Protein AF-A0A1H4TQE9-F1 (afdb_monomer_lite)

Secondary structure (DSSP, 8-state):
-----------------S---SS----PPPP--------------------------------------HHHHHHHHHHHHHHHHHHHHHHHHHHHHHSPPPPPPTTT-HHHHHHHHHHHHHHHHHHHHHHHHHHHHHHHHHHHH-HHHHHHHHHHHHHHTTTS-HHHHHHHHTSSSHHHHHHHHHHHHHHHHHHTT-HHHHHHHHHHHHTT-HHHHHHHHHHHHHHHHHHTS-----B-TTSPBPPTTS-------S--------------PPPHHHHHHHHHH-------

Radius of gyration: 44.76 Å; chains: 1; bounding box: 85×92×148 Å

pLDDT: mean 71.56, std 23.49, range [29.17, 97.81]

Structure (mmCIF, N/CA/C/O backbone):
data_AF-A0A1H4TQE9-F1
#
_entry.id   AF-A0A1H4TQE9-F1
#
loop_
_atom_site.group_PDB
_atom_site.id
_atom_site.type_symbol
_atom_site.label_atom_id
_atom_site.label_alt_id
_atom_site.label_comp_id
_atom_site.label_asym_id
_atom_site.label_entity_id
_atom_site.label_seq_id
_atom_site.pdbx_PDB_ins_code
_atom_site.Cartn_x
_atom_site.Cartn_y
_atom_site.Cartn_z
_atom_site.occupancy
_atom_site.B_iso_or_equiv
_atom_site.auth_seq_id
_atom_site.auth_comp_id
_atom_site.auth_asym_id
_atom_site.auth_atom_id
_atom_site.pdbx_PDB_model_num
ATOM 1 N N . MET A 1 1 ? 3.740 -65.229 -4.054 1.00 37.72 1 MET A N 1
ATOM 2 C CA . MET A 1 1 ? 4.825 -64.567 -4.810 1.00 37.72 1 MET A CA 1
ATOM 3 C C . MET A 1 1 ? 4.426 -63.103 -4.891 1.00 37.72 1 MET A C 1
ATOM 5 O O . MET A 1 1 ? 3.535 -62.796 -5.662 1.00 37.72 1 MET A O 1
ATOM 9 N N . ALA A 1 2 ? 4.702 -62.299 -3.866 1.00 39.47 2 ALA A N 1
ATOM 10 C CA . ALA A 1 2 ? 6.010 -61.769 -3.456 1.00 39.47 2 ALA A CA 1
ATOM 11 C C . ALA A 1 2 ? 6.517 -60.700 -4.439 1.00 39.47 2 ALA A C 1
ATOM 13 O O . ALA A 1 2 ? 7.033 -61.053 -5.495 1.00 39.47 2 ALA A O 1
ATOM 14 N N . ALA A 1 3 ? 6.320 -59.436 -4.055 1.00 43.44 3 ALA A N 1
ATOM 15 C CA . ALA A 1 3 ? 7.261 -58.324 -4.193 1.00 43.44 3 ALA A CA 1
ATOM 16 C C . ALA A 1 3 ? 6.692 -57.134 -3.389 1.00 43.44 3 ALA A C 1
ATOM 18 O O . ALA A 1 3 ? 5.835 -56.398 -3.874 1.00 43.44 3 ALA A O 1
ATOM 19 N N . GLU A 1 4 ? 7.103 -57.049 -2.123 1.00 44.19 4 GLU A N 1
ATOM 20 C CA . GLU A 1 4 ? 7.196 -55.802 -1.357 1.00 44.19 4 GLU A CA 1
ATOM 21 C C . GLU A 1 4 ? 8.436 -55.035 -1.840 1.00 44.19 4 GLU A C 1
ATOM 23 O O . GLU A 1 4 ? 9.463 -55.665 -2.082 1.00 44.19 4 GLU A O 1
ATOM 28 N N . ASP A 1 5 ? 8.305 -53.720 -1.999 1.00 43.12 5 ASP A N 1
ATOM 29 C CA . ASP A 1 5 ? 9.343 -52.667 -1.989 1.00 43.12 5 ASP A CA 1
ATOM 30 C C . ASP A 1 5 ? 8.630 -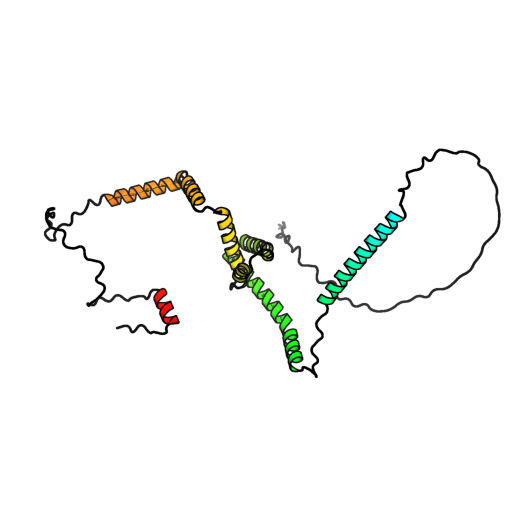51.386 -2.459 1.00 43.12 5 ASP A C 1
ATOM 32 O O . ASP A 1 5 ? 7.773 -51.451 -3.337 1.00 43.12 5 ASP A O 1
ATOM 36 N N . ASP A 1 6 ? 8.894 -50.159 -2.047 1.00 40.81 6 ASP A N 1
ATOM 37 C CA . ASP A 1 6 ? 9.572 -49.506 -0.933 1.00 40.81 6 ASP A CA 1
ATOM 38 C C . ASP A 1 6 ? 9.167 -48.019 -1.129 1.00 40.81 6 ASP A C 1
ATOM 40 O O . ASP A 1 6 ? 8.907 -47.576 -2.256 1.00 40.81 6 ASP A O 1
ATOM 44 N N . LEU A 1 7 ? 8.982 -47.259 -0.054 1.00 39.81 7 LEU A N 1
ATOM 45 C CA . LEU A 1 7 ? 8.494 -45.867 -0.105 1.00 39.81 7 LEU A CA 1
ATOM 46 C C . LEU A 1 7 ? 9.535 -44.927 -0.760 1.00 39.81 7 LEU A C 1
ATOM 48 O O . LEU A 1 7 ? 10.727 -45.213 -0.754 1.00 39.81 7 LEU A O 1
ATOM 52 N N . PRO A 1 8 ? 9.115 -43.756 -1.278 1.00 39.50 8 PRO A N 1
ATOM 53 C CA . PRO A 1 8 ? 9.125 -42.584 -0.404 1.00 39.50 8 PRO A CA 1
ATOM 54 C C . PRO A 1 8 ? 7.842 -41.746 -0.483 1.00 39.50 8 PRO A C 1
ATOM 56 O O . PRO A 1 8 ? 7.347 -41.379 -1.548 1.00 39.50 8 PRO A O 1
ATOM 59 N N . GLN A 1 9 ? 7.345 -41.413 0.707 1.00 43.25 9 GLN A N 1
ATOM 60 C CA . GLN A 1 9 ? 6.357 -40.370 0.969 1.00 43.25 9 GLN A CA 1
ATOM 61 C C . GLN A 1 9 ? 6.791 -39.040 0.316 1.00 43.25 9 GLN A C 1
ATOM 63 O O . GLN A 1 9 ? 7.977 -38.705 0.381 1.00 43.25 9 GLN A O 1
ATOM 68 N N . PRO A 1 10 ? 5.881 -38.236 -0.264 1.00 42.50 10 PRO A N 1
ATOM 69 C CA . PRO A 1 10 ? 6.208 -36.859 -0.600 1.00 42.50 10 PRO A CA 1
ATOM 70 C C . PRO A 1 10 ? 6.422 -36.077 0.700 1.00 42.50 10 PRO A C 1
ATOM 72 O O . PRO A 1 10 ? 5.509 -35.938 1.512 1.00 42.50 10 PRO A O 1
ATOM 75 N N . ASN A 1 11 ? 7.652 -35.598 0.882 1.00 37.56 11 ASN A N 1
ATOM 76 C CA . ASN A 1 11 ? 8.095 -34.763 1.991 1.00 37.56 11 ASN A CA 1
ATOM 77 C C . ASN A 1 11 ? 7.115 -33.610 2.254 1.00 37.56 11 ASN A C 1
ATOM 79 O O . ASN A 1 11 ? 7.111 -32.594 1.559 1.00 37.56 11 ASN A O 1
ATOM 83 N N . SER A 1 12 ? 6.309 -33.759 3.299 1.00 42.06 12 SER A N 1
ATOM 84 C CA . SER A 1 12 ? 5.626 -32.675 3.992 1.00 42.06 12 SER A CA 1
ATOM 85 C C . SER A 1 12 ? 6.623 -31.977 4.918 1.00 42.06 12 SER A C 1
ATOM 87 O O . SER A 1 12 ? 6.517 -32.077 6.133 1.00 42.06 12 SER A O 1
ATOM 89 N N . ASP A 1 13 ? 7.601 -31.298 4.318 1.00 40.56 13 ASP A N 1
ATOM 90 C CA . ASP A 1 13 ? 8.593 -30.466 5.004 1.00 40.56 13 ASP A CA 1
ATOM 91 C C . ASP A 1 13 ? 8.735 -29.138 4.255 1.00 40.56 13 ASP A C 1
ATOM 93 O O . ASP A 1 13 ? 9.693 -28.903 3.535 1.00 40.56 13 ASP A O 1
ATOM 97 N N . LEU A 1 14 ? 7.715 -28.291 4.395 1.00 38.28 14 LEU A N 1
ATOM 98 C CA . LEU A 1 14 ? 7.816 -26.828 4.459 1.00 38.28 14 LEU A CA 1
ATOM 99 C C . LEU A 1 14 ? 6.585 -26.339 5.237 1.00 38.28 14 LEU A C 1
ATOM 101 O O . LEU A 1 14 ? 5.721 -25.612 4.746 1.00 38.28 14 LEU A O 1
ATOM 105 N N . ALA A 1 15 ? 6.473 -26.828 6.473 1.00 37.34 15 ALA A N 1
ATOM 106 C CA . ALA A 1 15 ? 5.556 -26.278 7.446 1.00 37.34 15 ALA A CA 1
ATOM 107 C C . ALA A 1 15 ? 6.071 -24.900 7.884 1.00 37.34 15 ALA A C 1
ATOM 109 O O . ALA A 1 15 ? 7.107 -24.775 8.531 1.00 37.34 15 ALA A O 1
ATOM 110 N N . VAL A 1 16 ? 5.319 -23.871 7.493 1.00 43.41 16 VAL A N 1
ATOM 111 C CA . VAL A 1 16 ? 4.730 -22.907 8.431 1.00 43.41 16 VAL A CA 1
ATOM 112 C C . VAL A 1 16 ? 5.649 -22.563 9.606 1.00 43.41 16 VAL A C 1
ATOM 114 O O . VAL A 1 16 ? 5.456 -23.023 10.728 1.00 43.41 16 VAL A O 1
ATOM 117 N N . SER A 1 17 ? 6.641 -21.720 9.349 1.00 42.44 17 SER A N 1
ATOM 118 C CA . SER A 1 17 ? 7.269 -20.943 10.410 1.00 42.44 17 SER A CA 1
ATOM 119 C C . SER A 1 17 ? 6.696 -19.533 10.366 1.00 42.44 17 SER A C 1
ATOM 121 O O . SER A 1 17 ? 6.666 -18.912 9.309 1.00 42.44 17 SER A O 1
ATOM 123 N N . GLU A 1 18 ? 6.255 -19.074 11.540 1.00 42.47 18 GLU A N 1
ATOM 124 C CA . GLU A 1 18 ? 5.964 -17.675 11.884 1.00 42.47 18 GLU A CA 1
ATOM 125 C C . GLU A 1 18 ? 4.501 -17.186 11.836 1.00 42.47 18 GLU A C 1
ATOM 127 O O . GLU A 1 18 ? 4.216 -16.056 11.453 1.00 42.47 18 GLU A O 1
ATOM 132 N N . LEU A 1 19 ? 3.549 -17.992 12.329 1.00 42.94 19 LEU A N 1
ATOM 133 C CA . LEU A 1 19 ? 2.269 -17.442 12.820 1.00 42.94 19 LEU A CA 1
ATOM 134 C C . LEU A 1 19 ? 1.642 -18.249 13.972 1.00 42.94 19 LEU A C 1
ATOM 136 O O . LEU A 1 19 ? 0.433 -18.462 14.019 1.00 42.94 19 LEU A O 1
ATOM 140 N N . ALA A 1 20 ? 2.469 -18.698 14.919 1.00 40.22 20 ALA A N 1
ATOM 141 C CA . ALA A 1 20 ? 2.027 -19.398 16.127 1.00 40.22 20 ALA A CA 1
ATOM 142 C C . ALA A 1 20 ? 2.638 -18.760 17.384 1.00 40.22 20 ALA A C 1
ATOM 144 O O . ALA A 1 20 ? 3.590 -19.275 17.961 1.00 40.22 20 ALA A O 1
ATOM 145 N N . LEU A 1 21 ? 2.093 -17.615 17.800 1.00 43.91 21 LEU A N 1
ATOM 146 C CA . LEU A 1 21 ? 2.289 -17.079 19.151 1.00 43.91 21 LEU A CA 1
ATOM 147 C C . LEU A 1 21 ? 1.115 -16.168 19.534 1.00 43.91 21 LEU A C 1
ATOM 149 O O . LEU A 1 21 ? 1.260 -14.974 19.761 1.00 43.91 21 LEU A O 1
ATOM 153 N N . ALA A 1 22 ? -0.083 -16.749 19.555 1.00 38.47 22 ALA A N 1
ATOM 154 C CA . ALA A 1 22 ? -1.265 -16.141 20.160 1.00 38.47 22 ALA A CA 1
ATOM 155 C C . ALA A 1 22 ? -2.290 -17.224 20.538 1.00 38.47 22 ALA A C 1
ATOM 157 O O . ALA A 1 22 ? -3.443 -17.147 20.135 1.00 38.47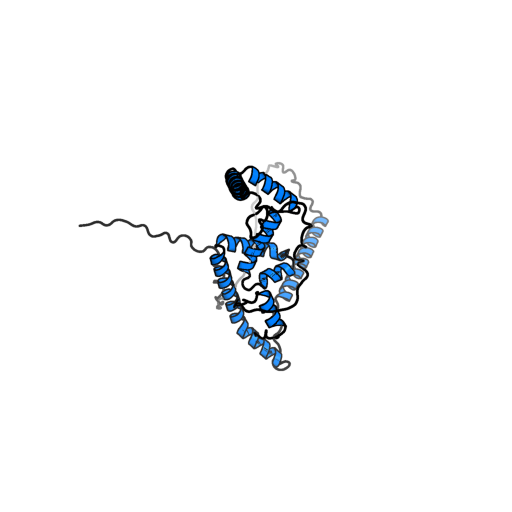 22 ALA A O 1
ATOM 158 N N . ASP A 1 23 ? -1.864 -18.264 21.264 1.00 37.22 23 ASP A N 1
ATOM 159 C CA . ASP A 1 23 ? -2.799 -19.234 21.857 1.00 37.22 23 ASP A CA 1
ATOM 160 C C . ASP A 1 23 ? -2.219 -19.911 23.112 1.00 37.22 23 ASP A C 1
ATOM 162 O O . ASP A 1 23 ? -2.016 -21.119 23.167 1.00 37.22 23 ASP A O 1
ATOM 166 N N . ALA A 1 24 ? -1.849 -19.111 24.119 1.00 41.47 24 ALA A N 1
ATOM 167 C CA . ALA A 1 24 ? -1.387 -19.634 25.412 1.00 41.47 24 ALA A CA 1
ATOM 168 C C . ALA A 1 24 ? -1.649 -18.676 26.590 1.00 41.47 24 ALA A C 1
ATOM 170 O O . ALA A 1 24 ? -0.815 -18.540 27.481 1.00 41.47 24 ALA A O 1
ATOM 171 N N . ALA A 1 25 ? -2.789 -17.979 26.608 1.00 38.19 25 ALA A N 1
ATOM 172 C CA . ALA A 1 25 ? -3.125 -17.082 27.719 1.00 38.19 25 ALA A CA 1
ATOM 173 C C . ALA A 1 25 ? -4.620 -17.079 28.067 1.00 38.19 25 ALA A C 1
ATOM 175 O O . ALA A 1 25 ? -5.221 -16.022 28.234 1.00 38.19 25 ALA A O 1
ATOM 176 N N . LEU A 1 26 ? -5.224 -18.264 28.203 1.00 38.66 26 LEU A N 1
ATOM 177 C CA . LEU A 1 26 ? -6.531 -18.406 28.846 1.00 38.66 26 LEU A CA 1
ATOM 178 C C . LEU A 1 26 ? -6.547 -19.627 29.783 1.00 38.66 26 LEU A C 1
ATOM 180 O O . LEU A 1 26 ? -7.079 -20.684 29.463 1.00 38.66 26 LEU A O 1
ATOM 184 N N . ALA A 1 27 ? -5.950 -19.472 30.965 1.00 32.84 27 ALA A N 1
ATOM 185 C CA . ALA A 1 27 ? -6.214 -20.329 32.118 1.00 32.84 27 ALA A CA 1
ATOM 186 C C . ALA A 1 27 ? -6.278 -19.441 33.370 1.00 32.84 27 ALA A C 1
ATOM 188 O O . ALA A 1 27 ? -5.297 -18.801 33.743 1.00 32.84 27 ALA A O 1
ATOM 189 N N . ALA A 1 28 ? -7.471 -19.340 33.956 1.00 37.16 28 ALA A N 1
ATOM 190 C CA . ALA A 1 28 ? -7.747 -18.576 35.168 1.00 37.16 28 ALA A CA 1
ATOM 191 C C . ALA A 1 28 ? -7.075 -19.213 36.409 1.00 37.16 28 ALA A C 1
ATOM 193 O O . ALA A 1 28 ? -6.923 -20.435 36.440 1.00 37.16 28 ALA A O 1
ATOM 194 N N . PRO A 1 29 ? -6.698 -18.425 37.439 1.00 39.84 29 PRO A N 1
ATOM 195 C CA . PRO A 1 29 ? -6.124 -18.952 38.674 1.00 39.84 29 PRO A CA 1
ATOM 196 C C . PRO A 1 29 ? -7.222 -19.436 39.636 1.00 39.84 29 PRO A C 1
ATOM 198 O O . PRO A 1 29 ? -8.096 -18.662 40.026 1.00 39.84 29 PRO A O 1
ATOM 201 N N . ASP A 1 30 ? -7.151 -20.709 40.024 1.00 32.19 30 ASP A N 1
ATOM 202 C CA . ASP A 1 30 ? -7.926 -21.300 41.119 1.00 32.19 30 ASP A CA 1
ATOM 203 C C . ASP A 1 30 ? -7.129 -21.237 42.433 1.00 32.19 30 ASP A C 1
ATOM 205 O O . ASP A 1 30 ? -5.897 -21.291 42.450 1.00 32.19 30 ASP A O 1
ATOM 209 N N . ALA A 1 31 ? -7.853 -21.042 43.527 1.00 31.41 31 ALA A N 1
ATOM 210 C CA . ALA A 1 31 ? -7.356 -20.671 44.838 1.00 31.41 31 ALA A CA 1
ATOM 211 C C . ALA A 1 31 ? -6.893 -21.870 45.684 1.00 31.41 31 ALA A C 1
ATOM 213 O O . ALA A 1 31 ? -7.450 -22.959 45.610 1.00 31.41 31 ALA A O 1
ATOM 214 N N . GLY A 1 32 ? -5.970 -21.594 46.613 1.00 29.17 32 GLY A N 1
ATOM 215 C CA . GLY A 1 32 ? -5.790 -22.371 47.843 1.00 29.17 32 GLY A CA 1
ATOM 216 C C . GLY A 1 32 ? -4.433 -23.061 47.975 1.00 29.17 32 GLY A C 1
ATOM 217 O O . GLY A 1 32 ? -4.151 -24.016 47.266 1.00 29.17 32 GLY A O 1
ATOM 218 N N . GLN A 1 33 ? -3.594 -22.583 48.901 1.00 32.12 33 GLN A N 1
ATOM 219 C CA . GLN A 1 33 ? -3.228 -23.313 50.128 1.00 32.12 33 GLN A CA 1
ATOM 220 C C . GLN A 1 33 ? -2.104 -22.560 50.872 1.00 32.12 33 GLN A C 1
ATOM 222 O O . GLN A 1 33 ? -0.996 -22.396 50.368 1.00 32.12 33 GLN A O 1
ATOM 227 N N . ILE A 1 34 ? -2.402 -22.113 52.093 1.00 43.06 34 ILE A N 1
ATOM 228 C CA . ILE A 1 34 ? -1.444 -21.613 53.096 1.00 43.06 34 ILE A CA 1
ATOM 229 C C . ILE A 1 34 ? -0.851 -22.832 53.829 1.00 43.06 34 ILE A C 1
ATOM 231 O O . ILE A 1 34 ? -1.581 -23.804 54.051 1.00 43.06 34 ILE A O 1
ATOM 235 N N . PRO A 1 35 ? 0.418 -22.787 54.272 1.00 36.25 35 PRO A N 1
ATOM 236 C CA . PRO A 1 35 ? 0.691 -23.264 55.627 1.00 36.25 35 PRO A CA 1
ATOM 237 C C . PRO A 1 35 ? 1.534 -22.299 56.480 1.00 36.25 35 PRO A C 1
ATOM 239 O O . PRO A 1 35 ? 2.424 -21.601 55.998 1.00 36.25 35 PRO A O 1
ATOM 242 N N . ASP A 1 36 ? 1.176 -22.306 57.764 1.00 35.34 36 ASP A N 1
ATOM 243 C CA . ASP A 1 36 ? 1.560 -21.438 58.880 1.00 35.34 36 ASP A CA 1
ATOM 244 C C . ASP A 1 36 ? 3.050 -21.434 59.305 1.00 35.34 36 ASP A C 1
ATOM 246 O O . ASP A 1 36 ? 3.786 -22.387 59.036 1.00 35.34 36 ASP A O 1
ATOM 250 N N . PRO A 1 37 ? 3.478 -20.406 60.076 1.00 43.31 37 PRO A N 1
ATOM 251 C CA . PRO A 1 37 ? 4.775 -20.317 60.756 1.00 43.31 37 PRO A CA 1
ATOM 252 C C . PRO A 1 37 ? 4.705 -20.640 62.269 1.00 43.31 37 PRO A C 1
ATOM 254 O O . PRO A 1 37 ? 3.743 -20.253 62.925 1.00 43.31 37 PRO A O 1
ATOM 257 N N . ALA A 1 38 ? 5.757 -21.254 62.846 1.00 33.72 38 ALA A N 1
ATOM 258 C CA . ALA A 1 38 ? 6.162 -21.188 64.277 1.00 33.72 38 ALA A CA 1
ATOM 259 C C . ALA A 1 38 ? 7.375 -22.123 64.578 1.00 33.72 38 ALA A C 1
ATOM 261 O O . ALA A 1 38 ? 7.548 -23.096 63.848 1.00 33.72 38 ALA A O 1
ATOM 262 N N . PRO A 1 39 ? 8.102 -22.010 65.721 1.00 42.75 39 PRO A N 1
ATOM 263 C CA . PRO A 1 39 ? 8.619 -20.818 66.412 1.00 42.75 39 PRO A CA 1
ATOM 264 C C . PRO A 1 39 ? 10.086 -20.966 66.953 1.00 42.75 39 PRO A C 1
ATOM 266 O O . PRO A 1 39 ? 10.764 -21.970 66.767 1.00 42.75 39 PRO A O 1
ATOM 269 N N . VAL A 1 40 ? 10.527 -19.896 67.628 1.00 43.81 40 VAL A N 1
ATOM 270 C CA . VAL A 1 40 ? 11.812 -19.467 68.249 1.00 43.81 40 VAL A CA 1
ATOM 271 C C . VAL A 1 40 ? 12.426 -20.390 69.332 1.00 43.81 40 VAL A C 1
ATOM 273 O O . VAL A 1 40 ? 11.665 -20.957 70.109 1.00 43.81 40 VAL A O 1
ATOM 276 N N . ALA A 1 41 ? 13.770 -20.409 69.493 1.00 31.23 41 ALA A N 1
ATOM 277 C CA . ALA A 1 41 ? 14.460 -20.356 70.810 1.00 31.23 41 ALA A CA 1
ATOM 278 C C . ALA A 1 41 ? 16.002 -20.171 70.731 1.00 31.23 41 ALA A C 1
ATOM 280 O O . ALA A 1 41 ? 16.688 -20.849 69.971 1.00 31.23 41 ALA A O 1
ATOM 281 N N . ASP A 1 42 ? 16.502 -19.268 71.584 1.00 33.53 42 ASP A N 1
ATOM 282 C CA . ASP A 1 42 ? 17.889 -18.868 71.883 1.00 33.53 42 ASP A CA 1
ATOM 283 C C . ASP A 1 42 ? 18.841 -19.981 72.367 1.00 33.53 42 ASP A C 1
ATOM 285 O O . ASP A 1 42 ? 18.411 -20.893 73.079 1.00 33.53 42 ASP A O 1
ATOM 289 N N . GLN A 1 43 ? 20.156 -19.800 72.129 1.00 30.06 43 GLN A N 1
ATOM 290 C CA . GLN A 1 43 ? 21.200 -19.785 73.182 1.00 30.06 43 GLN A CA 1
ATOM 291 C C . GLN A 1 43 ? 22.636 -19.581 72.641 1.00 30.06 43 GLN A C 1
ATOM 293 O O . GLN A 1 43 ? 23.102 -20.282 71.749 1.00 30.06 43 GLN A O 1
ATOM 298 N N . ALA A 1 44 ? 23.365 -18.670 73.285 1.00 31.94 44 ALA A N 1
ATOM 299 C CA . ALA A 1 44 ? 24.825 -18.663 73.478 1.00 31.94 44 ALA A CA 1
ATOM 300 C C . ALA A 1 44 ? 25.067 -18.477 75.002 1.00 31.94 44 ALA A C 1
ATOM 302 O O . ALA A 1 44 ? 24.080 -18.158 75.678 1.00 31.94 44 ALA A O 1
ATOM 303 N N . PRO A 1 45 ? 26.286 -18.557 75.596 1.00 47.50 45 PRO A N 1
ATOM 304 C CA . PRO A 1 45 ? 27.645 -18.844 75.081 1.00 47.50 45 PRO A CA 1
ATOM 305 C C . PRO A 1 45 ? 28.440 -19.870 75.961 1.00 47.50 45 PRO A C 1
ATOM 307 O O . PRO A 1 45 ? 27.905 -20.350 76.951 1.00 47.50 45 PRO A O 1
ATOM 310 N N . ASP A 1 46 ? 29.702 -20.221 75.632 1.00 30.05 46 ASP A N 1
ATOM 311 C CA . ASP A 1 46 ? 30.922 -19.990 76.466 1.00 30.05 46 ASP A CA 1
ATOM 312 C C . ASP A 1 46 ? 32.189 -20.746 75.954 1.00 30.05 46 ASP A C 1
ATOM 314 O O . ASP A 1 46 ? 32.176 -21.949 75.720 1.00 30.05 46 ASP A O 1
ATOM 318 N N . LYS A 1 47 ? 33.283 -19.975 75.853 1.00 33.50 47 LYS A N 1
ATOM 319 C CA . LYS A 1 47 ? 34.709 -20.228 76.179 1.00 33.50 47 LYS A CA 1
ATOM 320 C C . LYS A 1 47 ? 35.600 -21.354 75.588 1.00 33.50 47 LYS A C 1
ATOM 322 O O . LYS A 1 47 ? 35.507 -22.527 75.921 1.00 33.50 47 LYS A O 1
ATOM 327 N N . THR A 1 48 ? 36.651 -20.834 74.933 1.00 29.97 48 THR A N 1
ATOM 328 C CA . THR A 1 48 ? 38.103 -21.102 75.091 1.00 29.97 48 THR A CA 1
ATOM 329 C C . THR A 1 48 ? 38.711 -22.378 74.509 1.00 29.97 48 THR A C 1
ATOM 331 O O . THR A 1 48 ? 38.565 -23.459 75.065 1.00 29.97 48 THR A O 1
ATOM 334 N N . GLN A 1 49 ? 39.583 -22.182 73.511 1.00 38.19 49 GLN A N 1
ATOM 335 C CA . GLN A 1 49 ? 40.952 -22.713 73.523 1.00 38.19 49 GLN A CA 1
ATOM 336 C C . GLN A 1 49 ? 41.878 -21.861 72.625 1.00 38.19 49 GLN A C 1
ATOM 338 O O . GLN A 1 49 ? 41.717 -21.785 71.411 1.00 38.19 49 GLN A O 1
ATOM 343 N N . GLU A 1 50 ? 42.806 -21.168 73.295 1.00 35.88 50 GLU A N 1
ATOM 344 C CA . GLU A 1 50 ? 44.204 -20.897 72.905 1.00 35.88 50 GLU A CA 1
ATOM 345 C C . GLU A 1 50 ? 44.838 -22.105 72.171 1.00 35.88 50 GLU A C 1
ATOM 347 O O . GLU A 1 50 ? 44.436 -23.232 72.424 1.00 35.88 50 GLU A O 1
ATOM 352 N N . ALA A 1 51 ? 45.854 -22.045 71.309 1.00 30.09 51 ALA A N 1
ATOM 353 C CA . ALA A 1 51 ? 46.805 -21.034 70.868 1.00 30.09 51 ALA A CA 1
ATOM 354 C C . ALA A 1 51 ? 47.569 -21.604 69.639 1.00 30.09 51 ALA A C 1
ATOM 356 O O . ALA A 1 51 ? 47.379 -22.754 69.256 1.00 30.09 51 ALA A O 1
ATOM 357 N N . GLU A 1 52 ? 48.488 -20.793 69.104 1.00 35.94 52 GLU A N 1
ATOM 358 C CA . GLU A 1 52 ? 49.640 -21.166 68.258 1.00 35.94 52 GLU A CA 1
ATOM 359 C C . GLU A 1 52 ? 49.410 -21.445 66.762 1.00 35.94 52 GLU A C 1
ATOM 361 O O . GLU A 1 52 ? 49.193 -22.566 66.325 1.00 35.94 52 GLU A O 1
ATOM 366 N N . ALA A 1 53 ? 49.680 -20.426 65.940 1.00 34.16 53 ALA A N 1
ATOM 367 C CA . ALA A 1 53 ? 50.823 -20.484 65.023 1.00 34.16 53 ALA A CA 1
ATOM 368 C C . ALA A 1 53 ? 51.179 -19.074 64.533 1.00 34.16 53 ALA A C 1
ATOM 370 O O . ALA A 1 53 ? 50.393 -18.357 63.918 1.00 34.16 53 ALA A O 1
ATOM 371 N N . ARG A 1 54 ? 52.402 -18.675 64.858 1.00 32.84 54 ARG A N 1
ATOM 372 C CA . ARG A 1 54 ? 53.059 -17.438 64.452 1.00 32.84 54 ARG A CA 1
ATOM 373 C C . ARG A 1 54 ? 53.640 -17.600 63.041 1.00 32.84 54 ARG A C 1
ATOM 375 O O . ARG A 1 54 ? 54.147 -18.666 62.720 1.00 32.84 54 ARG A O 1
ATOM 382 N N . ALA A 1 55 ? 53.691 -16.474 62.324 1.00 34.16 55 ALA A N 1
ATOM 383 C CA . ALA A 1 55 ? 54.462 -16.189 61.105 1.00 34.16 55 ALA A CA 1
ATOM 384 C C . ALA A 1 55 ? 53.870 -16.697 59.778 1.00 34.16 55 ALA A C 1
ATOM 386 O O . ALA A 1 55 ? 53.934 -17.874 59.466 1.00 34.16 55 ALA A O 1
ATOM 387 N N . THR A 1 56 ? 53.386 -15.774 58.943 1.00 34.72 56 THR A N 1
ATOM 388 C CA . THR A 1 56 ? 54.215 -15.064 57.947 1.00 34.72 56 THR A CA 1
ATOM 389 C C . THR A 1 56 ? 53.413 -13.908 57.347 1.00 34.72 56 THR A C 1
ATOM 391 O O . THR A 1 56 ? 52.335 -14.115 56.800 1.00 34.72 56 THR A O 1
ATOM 394 N N . GLN A 1 57 ? 53.944 -12.688 57.455 1.00 43.84 57 GLN A N 1
ATOM 395 C CA . GLN A 1 57 ? 53.603 -11.593 56.547 1.00 43.84 57 GLN A CA 1
ATOM 396 C C . GLN A 1 57 ? 54.128 -11.964 55.158 1.00 43.84 57 GLN A C 1
ATOM 398 O O . GLN A 1 57 ? 55.309 -12.279 55.022 1.00 43.84 57 GLN A O 1
ATOM 403 N N . ALA A 1 58 ? 53.261 -11.909 54.153 1.00 37.53 58 ALA A N 1
ATOM 404 C CA . ALA A 1 58 ? 53.648 -11.838 52.754 1.00 37.53 58 ALA A CA 1
ATOM 405 C C . ALA A 1 58 ? 52.748 -10.805 52.067 1.00 37.53 58 ALA A C 1
ATOM 407 O O . ALA A 1 58 ? 51.532 -10.789 52.255 1.00 37.53 58 ALA A O 1
ATOM 408 N N . ASP A 1 59 ? 53.408 -9.907 51.353 1.00 44.97 59 ASP A N 1
ATOM 409 C CA . ASP A 1 59 ? 52.936 -8.687 50.719 1.00 44.97 59 ASP A CA 1
ATOM 410 C C . ASP A 1 59 ? 51.623 -8.799 49.928 1.00 44.97 59 ASP A C 1
ATOM 412 O O . ASP A 1 59 ? 51.530 -9.522 48.938 1.00 44.97 59 ASP A O 1
ATOM 416 N N . ALA A 1 60 ? 50.648 -7.957 50.282 1.00 40.06 60 ALA A N 1
ATOM 417 C CA . ALA A 1 60 ? 49.554 -7.575 49.397 1.00 40.06 60 ALA A CA 1
ATOM 418 C C . ALA A 1 60 ? 49.673 -6.077 49.086 1.00 40.06 60 ALA A C 1
ATOM 420 O O . ALA A 1 60 ? 49.313 -5.202 49.873 1.00 40.06 60 ALA A O 1
ATOM 421 N N . LYS A 1 61 ? 50.241 -5.810 47.911 1.00 49.16 61 LYS A N 1
ATOM 422 C CA . LYS A 1 61 ? 50.203 -4.541 47.178 1.00 49.16 61 LYS A CA 1
ATOM 423 C C . LYS A 1 61 ? 48.771 -3.976 47.210 1.00 49.16 61 LYS A C 1
ATOM 425 O O . LYS A 1 61 ? 47.857 -4.731 46.884 1.00 49.16 61 LYS A O 1
ATOM 430 N N . PRO A 1 62 ? 48.535 -2.699 47.568 1.00 51.47 62 PRO A N 1
ATOM 431 C CA . PRO A 1 62 ? 47.188 -2.157 47.519 1.00 51.47 62 PRO A CA 1
ATOM 432 C C . PRO A 1 62 ? 46.772 -2.075 46.050 1.00 51.47 62 PRO A C 1
ATOM 434 O O . PRO A 1 62 ? 47.295 -1.266 45.280 1.00 51.47 62 PRO A O 1
ATOM 437 N N . GLU A 1 63 ? 45.859 -2.955 45.648 1.00 51.97 63 GLU A N 1
ATOM 438 C CA . GLU A 1 63 ? 45.062 -2.731 44.456 1.00 51.97 63 GLU A CA 1
ATOM 439 C C . GLU A 1 63 ? 44.364 -1.385 44.627 1.00 51.97 63 GLU A C 1
ATOM 441 O O . GLU A 1 63 ? 43.803 -1.077 45.679 1.00 51.97 63 GLU A O 1
ATOM 446 N N . SER A 1 64 ? 44.490 -0.555 43.597 1.00 50.09 64 SER A N 1
ATOM 447 C CA . SER A 1 64 ? 43.819 0.729 43.476 1.00 50.09 64 SER A CA 1
ATOM 448 C C . SER A 1 64 ? 42.330 0.502 43.735 1.00 50.09 64 SER A C 1
ATOM 450 O O . SER A 1 64 ? 41.607 0.025 42.858 1.00 50.09 64 SER A O 1
ATOM 452 N N . THR A 1 65 ? 41.864 0.849 44.932 1.00 52.66 65 THR A N 1
ATOM 453 C CA . THR A 1 65 ? 40.448 1.102 45.137 1.00 52.66 65 THR A CA 1
ATOM 454 C C . THR A 1 65 ? 40.087 2.191 44.131 1.00 52.66 65 THR A C 1
ATOM 456 O O . THR A 1 65 ? 40.770 3.223 44.095 1.00 52.66 65 THR A O 1
ATOM 459 N N . PRO A 1 66 ? 39.086 1.993 43.252 1.00 59.97 66 PRO A N 1
ATOM 460 C CA . PRO A 1 66 ? 38.571 3.118 42.500 1.00 59.97 66 PRO A CA 1
ATOM 461 C C . PRO A 1 66 ? 38.204 4.150 43.559 1.00 59.97 66 PRO A C 1
ATOM 463 O O . PRO A 1 66 ? 37.468 3.848 44.500 1.00 59.97 66 PRO A O 1
ATOM 466 N N . ASN A 1 67 ? 38.826 5.325 43.486 1.00 58.34 67 ASN A N 1
ATOM 467 C CA . ASN A 1 67 ? 38.524 6.427 44.379 1.00 58.34 67 ASN A CA 1
ATOM 468 C C . ASN A 1 67 ? 37.131 6.910 43.972 1.00 58.34 67 ASN A C 1
ATOM 470 O O . ASN A 1 67 ? 36.974 7.837 43.177 1.00 58.34 67 ASN A O 1
ATOM 474 N N . ILE A 1 68 ? 36.123 6.157 44.415 1.00 59.19 68 ILE A N 1
ATOM 475 C CA . ILE A 1 68 ? 34.712 6.427 44.240 1.00 59.19 68 ILE A CA 1
ATOM 476 C C . ILE A 1 68 ? 34.478 7.679 45.072 1.00 59.19 68 ILE A C 1
ATOM 478 O O . ILE A 1 68 ? 34.207 7.637 46.271 1.00 59.19 68 ILE A O 1
ATOM 482 N N . SER A 1 69 ? 34.706 8.827 44.441 1.00 69.00 69 SER A N 1
ATOM 483 C CA . SER A 1 69 ? 34.429 10.101 45.074 1.00 69.00 69 SER A CA 1
ATOM 484 C C . SER A 1 69 ? 32.942 10.123 45.424 1.00 69.00 69 SER A C 1
ATOM 486 O O . SER A 1 69 ? 32.101 9.741 44.607 1.00 69.00 69 SER A O 1
ATOM 488 N N . ALA A 1 70 ? 32.596 10.589 46.625 1.00 74.06 70 ALA A N 1
ATOM 489 C CA . ALA A 1 70 ? 31.197 10.754 47.026 1.00 74.06 70 ALA A CA 1
ATOM 490 C C . ALA A 1 70 ? 30.397 11.594 46.003 1.00 74.06 70 ALA A C 1
ATOM 492 O O . ALA A 1 70 ? 29.202 11.385 45.816 1.00 74.06 70 ALA A O 1
ATOM 493 N N . ALA A 1 71 ? 31.080 12.492 45.282 1.00 76.88 71 ALA A N 1
ATOM 494 C CA . ALA A 1 71 ? 30.529 13.261 44.170 1.00 76.88 71 ALA A CA 1
ATOM 495 C C . ALA A 1 71 ? 30.158 12.402 42.940 1.00 76.88 71 ALA A C 1
ATOM 497 O O . ALA A 1 71 ? 29.158 12.688 42.287 1.00 76.88 71 ALA A O 1
ATOM 498 N N . GLY A 1 72 ? 30.925 11.351 42.631 1.00 82.12 72 GLY A N 1
ATOM 499 C CA . GLY A 1 72 ? 30.627 10.400 41.553 1.00 82.12 72 GLY A CA 1
ATOM 500 C C . GLY A 1 72 ? 29.406 9.531 41.858 1.00 82.12 72 GLY A C 1
ATOM 501 O O . GLY A 1 72 ? 28.518 9.428 41.020 1.00 82.12 72 GLY A O 1
ATOM 502 N N . VAL A 1 73 ? 29.306 9.012 43.089 1.00 85.12 73 VAL A N 1
ATOM 503 C CA . VAL A 1 73 ? 28.135 8.232 43.550 1.00 85.12 73 VAL A CA 1
ATOM 504 C C . VAL A 1 73 ? 26.872 9.084 43.551 1.00 85.12 73 VAL A C 1
ATOM 506 O O . VAL A 1 73 ? 25.819 8.643 43.104 1.00 85.12 73 VAL A O 1
ATOM 509 N N . LEU A 1 74 ? 26.967 10.329 44.030 1.00 87.19 74 LEU A N 1
ATOM 510 C CA . LEU A 1 74 ? 25.829 11.244 44.036 1.00 87.19 74 LEU A CA 1
ATOM 511 C C . LEU A 1 74 ? 25.351 11.554 42.613 1.00 87.19 74 LEU A C 1
ATOM 513 O O . LEU A 1 74 ? 24.148 11.628 42.381 1.00 87.19 74 LEU A O 1
ATOM 517 N N . ARG A 1 75 ? 26.277 11.716 41.663 1.00 89.50 75 ARG A N 1
ATOM 518 C CA . ARG A 1 75 ? 25.941 11.943 40.255 1.00 89.50 75 ARG A CA 1
ATOM 519 C C . ARG A 1 75 ? 25.241 10.735 39.638 1.00 89.50 75 ARG A C 1
ATOM 521 O O . ARG A 1 75 ? 24.205 10.911 39.014 1.00 89.50 75 ARG A O 1
ATOM 528 N N . GLU A 1 76 ? 25.752 9.533 39.875 1.00 89.69 76 GLU A N 1
ATOM 529 C CA . GLU A 1 76 ? 25.147 8.295 39.379 1.00 89.69 76 GLU A CA 1
ATOM 530 C C . GLU A 1 76 ? 23.745 8.065 39.964 1.00 89.69 76 GLU A C 1
ATOM 532 O O . GLU A 1 76 ? 22.809 7.774 39.223 1.00 89.69 76 GLU A O 1
ATOM 537 N N . LEU A 1 77 ? 23.548 8.331 41.262 1.00 92.38 77 LEU A N 1
ATOM 538 C CA . LEU A 1 77 ? 22.224 8.281 41.894 1.00 92.38 77 LEU A CA 1
ATOM 539 C C . LEU A 1 77 ? 21.239 9.302 41.303 1.00 92.38 77 LEU A C 1
ATOM 541 O O . LEU A 1 77 ? 20.047 9.006 41.180 1.00 92.38 77 LEU A O 1
ATOM 545 N N . MET A 1 78 ? 21.710 10.500 40.944 1.00 93.31 78 MET A N 1
ATOM 546 C CA . MET A 1 78 ? 20.881 11.508 40.275 1.00 93.31 78 MET A CA 1
ATOM 547 C C . MET A 1 78 ? 20.541 11.081 38.846 1.00 93.31 78 MET A C 1
ATOM 549 O O . MET A 1 78 ? 19.370 11.123 38.479 1.00 93.31 78 MET A O 1
ATOM 553 N N . ASP A 1 79 ? 21.511 10.572 38.086 1.00 94.69 79 ASP A N 1
ATOM 554 C CA . ASP A 1 79 ? 21.296 10.060 36.729 1.00 94.69 79 ASP A CA 1
ATOM 555 C C . ASP A 1 79 ? 20.313 8.870 36.730 1.00 94.69 79 ASP A C 1
ATOM 557 O O . ASP A 1 79 ? 19.428 8.779 35.877 1.00 94.69 79 ASP A O 1
ATOM 561 N N . GLU A 1 80 ? 20.406 7.964 37.708 1.00 94.50 80 GLU A N 1
ATOM 562 C CA . GLU A 1 80 ? 19.452 6.864 37.897 1.00 94.50 80 GLU A CA 1
ATOM 563 C C . GLU A 1 80 ? 18.053 7.347 38.278 1.00 94.50 80 GLU A C 1
ATOM 565 O O . GLU A 1 80 ? 17.047 6.794 37.822 1.00 94.50 80 GLU A O 1
ATOM 570 N N . ARG A 1 81 ? 17.953 8.362 39.141 1.00 94.88 81 ARG A N 1
ATOM 571 C CA . ARG A 1 81 ? 16.667 8.971 39.491 1.00 94.88 81 ARG A CA 1
ATOM 572 C C . ARG A 1 81 ? 16.036 9.623 38.266 1.00 94.88 81 ARG A C 1
ATOM 574 O O . ARG A 1 81 ? 14.854 9.408 38.018 1.00 94.88 81 ARG A O 1
ATOM 581 N N . ASP A 1 82 ? 16.812 10.372 37.496 1.00 95.75 82 ASP A N 1
ATOM 582 C CA . ASP A 1 82 ? 16.323 11.094 36.328 1.00 95.75 82 ASP A CA 1
ATOM 583 C C . ASP A 1 82 ? 15.893 10.115 35.219 1.00 95.75 82 ASP A C 1
ATOM 585 O O . ASP A 1 82 ? 14.828 10.292 34.625 1.00 95.75 82 ASP A O 1
ATOM 589 N N . LYS A 1 83 ? 16.627 9.008 35.020 1.00 95.88 83 LYS A N 1
ATOM 590 C CA . LYS A 1 83 ? 16.206 7.888 34.153 1.00 95.88 83 LYS A CA 1
ATOM 591 C C . LYS A 1 83 ? 14.894 7.257 34.619 1.00 95.88 83 LYS A C 1
ATOM 593 O O . LYS A 1 83 ? 13.999 7.052 33.802 1.00 95.88 83 LYS A O 1
ATOM 598 N N . ARG A 1 84 ? 14.756 6.968 35.920 1.00 95.69 84 ARG A N 1
ATOM 599 C CA . ARG A 1 84 ? 13.515 6.407 36.487 1.00 95.69 84 ARG A CA 1
ATOM 600 C C . ARG A 1 84 ? 12.332 7.345 36.284 1.00 95.69 84 ARG A C 1
ATOM 602 O O . ARG A 1 84 ? 11.285 6.899 35.835 1.00 95.69 84 ARG A O 1
ATOM 609 N N . GLN A 1 85 ? 12.519 8.638 36.533 1.00 95.81 85 GLN A N 1
ATOM 610 C CA . GLN A 1 85 ? 11.481 9.642 36.309 1.00 95.81 85 GLN A CA 1
ATOM 611 C C . GLN A 1 85 ? 11.108 9.776 34.829 1.00 95.81 85 GLN A C 1
ATOM 613 O O . GLN A 1 85 ? 9.936 9.955 34.513 1.00 95.81 85 GLN A O 1
ATOM 618 N N . ALA A 1 86 ? 12.077 9.704 33.912 1.00 95.69 86 ALA A N 1
ATOM 619 C CA . ALA A 1 86 ? 11.800 9.733 32.477 1.00 95.69 86 ALA A CA 1
ATOM 620 C C . ALA A 1 86 ? 10.986 8.508 32.039 1.00 95.69 86 ALA A C 1
ATOM 622 O O . ALA A 1 86 ? 10.004 8.651 31.311 1.00 95.69 86 ALA A O 1
ATOM 623 N N . LEU A 1 87 ? 11.352 7.324 32.533 1.00 96.12 87 LEU A N 1
ATOM 624 C CA . LEU A 1 87 ? 10.637 6.087 32.245 1.00 96.12 87 LEU A CA 1
ATOM 625 C C . LEU A 1 87 ? 9.222 6.108 32.828 1.00 96.12 87 LEU A C 1
ATOM 627 O O . LEU A 1 87 ? 8.280 5.748 32.137 1.00 96.12 87 LEU A O 1
ATOM 631 N N . GLU A 1 88 ? 9.046 6.599 34.054 1.00 95.94 88 GLU A N 1
ATOM 632 C CA . GLU A 1 88 ? 7.729 6.751 34.679 1.00 95.94 88 GLU A CA 1
ATOM 633 C C . GLU A 1 88 ? 6.821 7.700 33.884 1.00 95.94 88 GLU A C 1
ATOM 635 O O . GLU A 1 88 ? 5.643 7.406 33.687 1.00 95.94 88 GLU A O 1
ATOM 640 N N . ARG A 1 89 ? 7.364 8.803 33.348 1.00 95.44 89 ARG A N 1
ATOM 641 C CA . ARG A 1 89 ? 6.613 9.697 32.448 1.00 95.44 89 ARG A CA 1
ATOM 642 C C . ARG A 1 89 ? 6.198 8.987 31.164 1.00 95.44 89 ARG A C 1
ATOM 644 O O . ARG A 1 89 ? 5.031 9.059 30.803 1.00 95.44 89 ARG A O 1
ATOM 651 N N . GLN A 1 90 ? 7.114 8.271 30.513 1.00 94.88 90 GLN A N 1
ATOM 652 C CA . GLN A 1 90 ? 6.803 7.501 29.303 1.00 94.88 90 GLN A CA 1
ATOM 653 C C . GLN A 1 90 ? 5.743 6.428 29.567 1.00 94.88 90 GLN A C 1
ATOM 655 O O . GLN A 1 90 ? 4.835 6.240 28.761 1.00 94.88 90 GLN A O 1
ATOM 660 N N . LEU A 1 91 ? 5.835 5.749 30.711 1.00 94.81 91 LEU A N 1
ATOM 661 C CA . LEU A 1 91 ? 4.896 4.712 31.122 1.00 94.81 91 LEU A CA 1
ATOM 662 C C . LEU A 1 91 ? 3.516 5.323 31.392 1.00 94.81 91 LEU A C 1
ATOM 664 O O . LEU A 1 91 ? 2.518 4.826 30.881 1.00 94.81 91 LEU A O 1
ATOM 668 N N . ASN A 1 92 ? 3.453 6.454 32.096 1.00 94.56 92 ASN A N 1
ATOM 669 C CA . ASN A 1 92 ? 2.203 7.178 32.319 1.00 94.56 92 ASN A CA 1
ATOM 670 C C . ASN A 1 92 ? 1.597 7.714 31.018 1.00 94.56 92 ASN A C 1
ATOM 672 O O . ASN A 1 92 ? 0.388 7.615 30.832 1.00 94.56 92 ASN A O 1
ATOM 676 N N . GLU A 1 93 ? 2.405 8.236 30.095 1.00 93.44 93 GLU A N 1
ATOM 677 C CA . GLU A 1 93 ? 1.935 8.653 28.770 1.00 93.44 93 GLU A CA 1
ATOM 678 C C . GLU A 1 93 ? 1.391 7.469 27.966 1.00 93.44 93 GLU A C 1
ATOM 680 O O . GLU A 1 93 ? 0.349 7.584 27.322 1.00 93.44 93 GLU A O 1
ATOM 685 N N . TYR A 1 94 ? 2.062 6.320 28.022 1.00 92.75 94 TYR A N 1
ATOM 686 C CA . TYR A 1 94 ? 1.603 5.097 27.377 1.00 92.75 94 TYR A CA 1
ATOM 687 C C . TYR A 1 94 ? 0.282 4.605 27.978 1.00 92.75 94 TYR A C 1
ATOM 689 O O . TYR A 1 94 ? -0.673 4.368 27.242 1.00 92.75 94 TYR A O 1
ATOM 697 N N . LEU A 1 95 ? 0.182 4.531 29.308 1.00 90.56 95 LEU A N 1
ATOM 698 C CA . LEU A 1 95 ? -1.044 4.138 30.008 1.00 90.56 95 LEU A CA 1
ATOM 699 C C . LEU A 1 95 ? -2.197 5.105 29.731 1.00 90.56 95 LEU A C 1
ATOM 701 O O . LEU A 1 95 ? -3.324 4.667 29.513 1.00 90.56 95 LEU A O 1
ATOM 705 N N . ALA A 1 96 ? -1.923 6.410 29.681 1.00 87.38 96 ALA A N 1
ATOM 706 C CA . ALA A 1 96 ? -2.921 7.415 29.337 1.00 87.38 96 ALA A CA 1
ATOM 707 C C . ALA A 1 96 ? -3.443 7.242 27.902 1.00 87.38 96 ALA A C 1
ATOM 709 O O . ALA A 1 96 ? -4.634 7.423 27.669 1.00 87.38 96 ALA A O 1
ATOM 710 N N . ARG A 1 97 ? -2.583 6.848 26.950 1.00 87.12 97 ARG A N 1
ATOM 711 C CA . ARG A 1 97 ? -2.985 6.528 25.566 1.00 87.12 97 ARG A CA 1
ATOM 712 C C . ARG A 1 97 ? -3.745 5.208 25.456 1.00 87.12 97 ARG A C 1
ATOM 714 O O . ARG A 1 97 ? -4.569 5.065 24.560 1.00 87.12 97 ARG A O 1
ATOM 721 N N . GLN A 1 98 ? -3.446 4.243 26.325 1.00 81.25 98 GLN A N 1
ATOM 722 C CA . GLN A 1 98 ? -4.103 2.936 26.324 1.00 81.25 98 GLN A CA 1
ATOM 723 C C . GLN A 1 98 ? -5.445 2.916 27.045 1.00 81.25 98 GLN A C 1
ATOM 725 O O . GLN A 1 98 ? -6.222 1.987 26.826 1.00 81.25 98 GLN A O 1
ATOM 730 N N . LYS A 1 99 ? -5.722 3.890 27.918 1.00 81.06 99 LYS A N 1
ATOM 731 C CA . LYS A 1 99 ? -6.974 3.916 28.666 1.00 81.06 99 LYS A CA 1
ATOM 732 C C . LYS A 1 99 ? -8.148 4.016 27.677 1.00 81.06 99 LYS A C 1
ATOM 734 O O . LYS A 1 99 ? -8.236 5.014 26.959 1.00 81.06 99 LYS A O 1
ATOM 739 N N . PRO A 1 100 ? -9.047 3.013 27.630 1.00 72.62 100 PRO A N 1
ATOM 740 C CA . PRO A 1 100 ? -10.247 3.096 26.811 1.00 72.62 100 PRO A CA 1
ATOM 741 C C . PRO A 1 100 ? -11.047 4.331 27.220 1.00 72.62 100 PRO A C 1
ATOM 743 O O . PRO A 1 100 ? -11.129 4.642 28.411 1.00 72.62 100 PRO A O 1
ATOM 746 N N . ALA A 1 101 ? -11.617 5.039 26.246 1.00 77.44 101 ALA A N 1
ATOM 747 C CA . ALA A 1 101 ? -12.536 6.128 26.544 1.00 77.44 101 ALA A CA 1
ATOM 748 C C . ALA A 1 101 ? -13.694 5.596 27.403 1.00 77.44 101 ALA A C 1
ATOM 750 O O . ALA A 1 101 ? -14.193 4.494 27.155 1.00 77.44 101 ALA A O 1
ATOM 751 N N . ASP A 1 102 ? -14.100 6.364 28.416 1.00 80.31 102 ASP A N 1
ATOM 752 C CA . ASP A 1 102 ? -15.234 5.994 29.258 1.00 80.31 102 ASP A CA 1
ATOM 753 C C . ASP A 1 102 ? -16.483 5.834 28.375 1.00 80.31 102 ASP A C 1
ATOM 755 O O . ASP A 1 102 ? -16.752 6.658 27.494 1.00 80.31 102 ASP A O 1
ATOM 759 N N . ALA A 1 103 ? -17.225 4.740 28.576 1.00 81.19 103 ALA A N 1
ATOM 760 C CA . ALA A 1 103 ? -18.416 4.460 27.783 1.00 81.19 103 ALA A CA 1
ATOM 761 C C . ALA A 1 103 ? -19.461 5.581 27.973 1.00 81.19 103 ALA A C 1
ATOM 763 O O . ALA A 1 103 ? -19.636 6.049 29.104 1.00 81.19 103 ALA A O 1
ATOM 764 N N . PRO A 1 104 ? -20.177 6.005 26.911 1.00 87.81 104 PRO A N 1
ATOM 765 C CA . PRO A 1 104 ? -21.208 7.029 27.032 1.00 87.81 104 PRO A CA 1
ATOM 766 C C . PRO A 1 104 ? -22.274 6.613 28.049 1.00 87.81 104 PRO A C 1
ATOM 768 O O . PRO A 1 104 ? -22.714 5.464 28.051 1.00 87.81 104 PRO A O 1
ATOM 771 N N . ASP A 1 105 ? -22.714 7.540 28.899 1.00 89.00 105 ASP A N 1
ATOM 772 C CA . ASP A 1 105 ? -23.782 7.255 29.859 1.00 89.00 105 ASP A CA 1
ATOM 773 C C . ASP A 1 105 ? -25.120 7.057 29.112 1.00 89.00 105 ASP A C 1
ATOM 775 O O . ASP A 1 105 ? -25.569 7.983 28.422 1.00 89.00 105 ASP A O 1
ATOM 779 N N . PRO A 1 106 ? -25.783 5.893 29.246 1.00 90.38 106 PRO A N 1
ATOM 780 C CA . PRO A 1 106 ? -27.049 5.614 28.574 1.00 90.38 106 PRO A CA 1
ATOM 781 C C . PRO A 1 106 ? -28.197 6.542 28.999 1.00 90.38 106 PRO A C 1
ATOM 783 O O . PRO A 1 106 ? -29.156 6.686 28.244 1.00 90.38 106 PRO A O 1
ATOM 786 N N . PHE A 1 107 ? -28.133 7.170 30.177 1.00 92.25 107 PHE A N 1
ATOM 787 C CA . PHE A 1 107 ? -29.190 8.055 30.675 1.00 92.25 107 PHE A CA 1
ATOM 788 C C . PHE A 1 107 ? -28.975 9.514 30.279 1.00 92.25 107 PHE A C 1
ATOM 790 O O . PHE A 1 107 ? -29.941 10.210 29.969 1.00 92.25 107 PHE A O 1
ATOM 797 N N . LEU A 1 108 ? -27.724 9.982 30.280 1.00 93.69 108 LEU A N 1
ATOM 798 C CA . LEU A 1 108 ? -27.397 11.360 29.900 1.00 93.69 108 LEU A CA 1
ATOM 799 C C . LEU A 1 108 ? -27.269 11.524 28.380 1.00 93.69 108 LEU A C 1
ATOM 801 O O . LEU A 1 108 ? -27.647 12.566 27.854 1.00 93.69 108 LEU A O 1
ATOM 805 N N . ASN A 1 109 ? -26.768 10.502 27.673 1.00 91.38 109 ASN A N 1
ATOM 806 C CA . ASN A 1 109 ? -26.538 10.519 26.225 1.00 91.38 109 ASN A CA 1
ATOM 807 C C . ASN A 1 109 ? -26.971 9.190 25.567 1.00 91.38 109 ASN A C 1
ATOM 809 O O . ASN A 1 109 ? -26.130 8.452 25.039 1.00 91.38 109 ASN A O 1
ATOM 813 N N . PRO A 1 110 ? -28.281 8.876 25.547 1.00 89.38 110 PRO A N 1
ATOM 814 C CA . PRO A 1 110 ? -28.787 7.597 25.039 1.00 89.38 110 PRO A CA 1
ATOM 815 C C . PRO A 1 110 ? -28.420 7.333 23.571 1.00 89.38 110 PRO A C 1
ATOM 817 O O . PRO A 1 110 ? -28.151 6.193 23.194 1.00 89.38 110 PRO A O 1
ATOM 820 N N . GLU A 1 111 ? -28.373 8.376 22.736 1.00 93.56 111 GLU A N 1
ATOM 821 C CA . GLU A 1 111 ? -28.051 8.251 21.310 1.00 93.56 111 GLU A CA 1
ATOM 822 C C . GLU A 1 111 ? -26.591 7.837 21.072 1.00 93.56 111 GLU A C 1
ATOM 824 O O . GLU A 1 111 ? -26.328 6.926 20.286 1.00 93.56 111 GLU A O 1
ATOM 829 N N . GLN A 1 112 ? -25.640 8.446 21.790 1.00 92.00 112 GLN A N 1
ATOM 830 C CA . GLN A 1 112 ? -24.231 8.064 21.674 1.00 92.00 112 GLN A CA 1
ATOM 831 C C . GLN A 1 112 ? -23.982 6.662 22.218 1.00 92.00 112 GLN A C 1
ATOM 833 O O . GLN A 1 112 ? -23.271 5.889 21.582 1.00 92.00 112 GLN A O 1
ATOM 838 N N . PHE A 1 113 ? -24.615 6.296 23.338 1.00 93.19 113 PHE A N 1
ATOM 839 C CA . PHE A 1 113 ? -24.536 4.932 23.856 1.00 93.19 113 PHE A CA 1
ATOM 840 C C . PHE A 1 113 ? -25.012 3.911 22.814 1.00 93.19 113 PHE A C 1
ATOM 842 O O . PHE A 1 113 ? -24.312 2.936 22.543 1.00 93.19 113 PHE A O 1
ATOM 849 N N . ALA A 1 114 ? -26.160 4.154 22.172 1.00 92.25 114 ALA A N 1
ATOM 850 C CA . ALA A 1 114 ? -26.677 3.277 21.124 1.00 92.25 114 ALA A CA 1
ATOM 851 C C . ALA A 1 114 ? -25.714 3.159 19.928 1.00 92.25 114 ALA A C 1
ATOM 853 O O . ALA A 1 114 ? -25.453 2.050 19.460 1.00 92.25 114 ALA A O 1
ATOM 854 N N . GLN A 1 115 ? -25.137 4.271 19.459 1.00 92.44 115 GLN A N 1
ATOM 855 C CA . GLN A 1 115 ? -24.152 4.254 18.370 1.00 92.44 115 GLN A CA 1
ATOM 856 C C . GLN A 1 115 ? -22.888 3.472 18.740 1.00 92.44 115 GLN A C 1
ATOM 858 O O . GLN A 1 115 ? -22.418 2.669 17.933 1.00 92.44 115 GLN A O 1
ATOM 863 N N . THR A 1 116 ? -22.353 3.656 19.950 1.00 91.88 116 THR A N 1
ATOM 864 C CA . THR A 1 116 ? -21.183 2.902 20.419 1.00 91.88 116 THR A CA 1
ATOM 865 C C . THR A 1 116 ? -21.487 1.410 20.494 1.00 91.88 116 THR A C 1
ATOM 867 O O . THR A 1 116 ? -20.683 0.620 20.014 1.00 91.88 116 THR A O 1
ATOM 870 N N . GLN A 1 117 ? -22.660 1.009 20.995 1.00 91.88 117 GLN A N 1
ATOM 871 C CA . GLN A 1 117 ? -23.056 -0.405 21.033 1.00 91.88 117 GLN A CA 1
ATOM 872 C C . GLN A 1 117 ? -23.127 -1.027 19.634 1.00 91.88 117 GLN A C 1
ATOM 874 O O . GLN A 1 117 ? -22.635 -2.135 19.422 1.00 91.88 117 GLN A O 1
ATOM 879 N N . ILE A 1 118 ? -23.684 -0.299 18.661 1.00 93.44 118 ILE A N 1
ATOM 880 C CA . ILE A 1 118 ? -23.719 -0.737 17.260 1.00 93.44 118 ILE A CA 1
ATOM 881 C C . ILE A 1 118 ? -22.294 -0.887 16.712 1.00 93.44 118 ILE A C 1
ATOM 883 O O . ILE A 1 118 ? -21.970 -1.922 16.131 1.00 93.44 118 ILE A O 1
ATOM 887 N N . GLN A 1 119 ? -21.422 0.101 16.928 1.00 92.00 119 GLN A N 1
ATOM 888 C CA . GLN A 1 119 ? -20.030 0.040 16.472 1.00 92.00 119 GLN A CA 1
ATOM 889 C C . GLN A 1 119 ? -19.265 -1.118 17.120 1.00 92.00 119 GLN A C 1
ATOM 891 O O . GLN A 1 119 ? -18.574 -1.850 16.423 1.00 92.00 119 GLN A O 1
ATOM 896 N N . THR A 1 120 ? -19.416 -1.342 18.427 1.00 91.38 120 THR A N 1
ATOM 897 C CA . THR A 1 120 ? -18.784 -2.469 19.128 1.00 91.38 120 THR A CA 1
ATOM 898 C C . THR A 1 120 ? -19.284 -3.815 18.602 1.00 91.38 120 THR A C 1
ATOM 900 O O . THR A 1 120 ? -18.491 -4.746 18.461 1.00 91.38 120 THR A O 1
ATOM 903 N N . ALA A 1 121 ? -20.571 -3.920 18.259 1.00 93.00 121 ALA A N 1
ATOM 904 C CA . ALA A 1 121 ? -21.143 -5.136 17.689 1.00 93.00 121 ALA A CA 1
ATOM 905 C C . ALA A 1 121 ? -20.654 -5.418 16.254 1.00 93.00 121 ALA A C 1
ATOM 907 O O . ALA A 1 121 ? -20.458 -6.580 15.895 1.00 93.00 121 ALA A O 1
ATOM 908 N N . ILE A 1 122 ? -20.443 -4.377 15.439 1.00 95.38 122 ILE A N 1
ATOM 909 C CA . ILE A 1 122 ? -20.037 -4.506 14.027 1.00 95.38 122 ILE A CA 1
ATOM 910 C C . ILE A 1 122 ? -18.511 -4.565 13.860 1.00 95.38 122 ILE A C 1
ATOM 912 O O . ILE A 1 122 ? -18.034 -5.242 12.954 1.00 95.38 122 ILE A O 1
ATOM 916 N N . ALA A 1 123 ? -17.730 -3.964 14.762 1.00 93.38 123 ALA A N 1
ATOM 917 C CA . ALA A 1 123 ? -16.265 -3.951 14.720 1.00 93.38 123 ALA A CA 1
ATOM 918 C C . ALA A 1 123 ? -15.602 -5.304 14.369 1.00 93.38 123 ALA A C 1
ATOM 920 O O . ALA A 1 123 ? -14.733 -5.325 13.494 1.00 93.38 123 ALA A O 1
ATOM 921 N N . PRO A 1 124 ? -15.982 -6.456 14.966 1.00 94.88 124 PRO A N 1
ATOM 922 C CA . PRO A 1 124 ? -15.382 -7.738 14.588 1.00 94.88 124 PRO A CA 1
ATOM 923 C C . PRO A 1 124 ? -15.731 -8.173 13.155 1.00 94.88 124 PRO A C 1
ATOM 925 O O . PRO A 1 124 ? -14.954 -8.895 12.528 1.00 94.88 124 PRO A O 1
ATOM 928 N N . ILE A 1 125 ? -16.884 -7.760 12.625 1.00 95.44 125 ILE A N 1
ATOM 929 C CA . ILE A 1 125 ? -17.288 -8.019 11.237 1.00 95.44 125 ILE A CA 1
ATOM 930 C C . ILE A 1 125 ? -16.415 -7.192 10.292 1.00 95.44 125 ILE A C 1
ATOM 932 O O . ILE A 1 125 ? -15.846 -7.757 9.359 1.00 95.44 125 ILE A O 1
ATOM 936 N N . ASP A 1 126 ? -16.230 -5.902 10.578 1.00 94.12 126 ASP A N 1
ATOM 937 C CA . ASP A 1 126 ? -15.383 -5.010 9.776 1.00 94.12 126 ASP A CA 1
ATOM 938 C C . ASP A 1 126 ? -13.925 -5.479 9.746 1.00 94.12 126 ASP A C 1
ATOM 940 O O . ASP A 1 126 ? -13.293 -5.508 8.687 1.00 94.12 126 ASP A O 1
ATOM 944 N N . GLN A 1 127 ? -13.392 -5.926 10.888 1.00 94.00 127 GLN A N 1
ATOM 945 C CA . GLN A 1 127 ? -12.045 -6.497 10.966 1.00 94.00 127 GLN A CA 1
ATOM 946 C C . GLN A 1 127 ? -11.910 -7.747 10.087 1.00 94.00 127 GLN A C 1
ATOM 948 O O . GLN A 1 127 ? -10.961 -7.864 9.308 1.00 94.00 127 GLN A O 1
ATOM 953 N N . ARG A 1 128 ? -12.874 -8.674 10.163 1.00 95.44 128 ARG A N 1
ATOM 954 C CA . ARG A 1 128 ? -12.882 -9.889 9.330 1.00 95.44 128 ARG A CA 1
ATOM 955 C C . ARG A 1 128 ? -13.003 -9.556 7.848 1.00 95.44 128 ARG A C 1
ATOM 957 O O . ARG A 1 128 ? -12.297 -10.161 7.043 1.00 95.44 128 ARG A O 1
ATOM 964 N N . LEU A 1 129 ? -13.858 -8.598 7.494 1.00 96.31 129 LEU A N 1
ATOM 965 C CA . LEU A 1 129 ? -14.042 -8.152 6.117 1.00 96.31 129 LEU A CA 1
ATOM 966 C C . LEU A 1 129 ? -12.764 -7.512 5.571 1.00 96.31 129 LEU A C 1
ATOM 968 O O . LEU A 1 129 ? -12.331 -7.863 4.479 1.00 96.31 129 LEU A O 1
ATOM 972 N N . THR A 1 130 ? -12.114 -6.651 6.353 1.00 93.50 130 THR A N 1
ATOM 973 C CA . THR A 1 130 ? -10.849 -6.006 5.975 1.00 93.50 130 THR A CA 1
ATOM 974 C C . THR A 1 130 ? -9.761 -7.043 5.700 1.00 93.50 130 THR A C 1
ATOM 976 O O . THR A 1 130 ? -9.102 -6.994 4.662 1.00 93.50 130 THR A O 1
ATOM 979 N N . VAL A 1 131 ? -9.607 -8.036 6.582 1.00 95.25 131 VAL A N 1
ATOM 980 C CA . VAL A 1 131 ? -8.638 -9.127 6.390 1.00 95.25 131 VAL A CA 1
ATOM 981 C C . VAL A 1 131 ? -8.995 -9.987 5.173 1.00 95.25 131 VAL A C 1
ATOM 983 O O . VAL A 1 131 ? -8.107 -10.373 4.413 1.00 95.25 131 VAL A O 1
ATOM 986 N N . ALA A 1 132 ? -10.278 -10.290 4.961 1.00 96.69 132 ALA A N 1
ATOM 987 C CA . ALA A 1 132 ? -10.729 -11.066 3.808 1.00 96.69 132 ALA A CA 1
ATOM 988 C C . ALA A 1 132 ? -10.452 -10.335 2.485 1.00 96.69 132 ALA A C 1
ATOM 990 O O . ALA A 1 132 ? -9.870 -10.926 1.576 1.00 96.69 132 ALA A O 1
ATOM 991 N N . LEU A 1 133 ? -10.796 -9.047 2.402 1.00 95.88 133 LEU A N 1
ATOM 992 C CA . LEU A 1 133 ? -10.518 -8.204 1.240 1.00 95.88 133 LEU A CA 1
ATOM 993 C C . LEU A 1 133 ? -9.017 -8.095 0.977 1.00 95.88 133 LEU A C 1
ATOM 995 O O . LEU A 1 133 ? -8.588 -8.265 -0.160 1.00 95.88 133 LEU A O 1
ATOM 999 N N . ALA A 1 134 ? -8.201 -7.902 2.017 1.00 95.06 134 ALA A N 1
ATOM 1000 C CA . ALA A 1 134 ? -6.750 -7.863 1.867 1.00 95.06 134 ALA A CA 1
ATOM 1001 C C . ALA A 1 134 ? -6.199 -9.170 1.271 1.00 95.06 134 ALA A C 1
ATOM 1003 O O . ALA A 1 134 ? -5.383 -9.134 0.352 1.00 95.06 134 ALA A O 1
ATOM 1004 N N . ARG A 1 135 ? -6.685 -10.329 1.735 1.00 96.31 135 ARG A N 1
ATOM 1005 C CA . ARG A 1 135 ? -6.284 -11.642 1.199 1.00 96.31 135 ARG A CA 1
ATOM 1006 C C . ARG A 1 135 ? -6.678 -11.817 -0.264 1.00 96.31 135 ARG A C 1
ATOM 1008 O O . ARG A 1 135 ? -5.862 -12.300 -1.043 1.00 96.31 135 ARG A O 1
ATOM 1015 N N . ILE A 1 136 ? -7.902 -11.434 -0.628 1.00 97.50 136 ILE A N 1
ATOM 1016 C CA . ILE A 1 136 ? -8.404 -11.524 -2.007 1.00 97.50 136 ILE A CA 1
ATOM 1017 C C . ILE A 1 136 ? -7.579 -10.621 -2.923 1.00 97.50 136 ILE A C 1
ATOM 1019 O O . ILE A 1 136 ? -7.043 -11.087 -3.926 1.00 97.50 136 ILE A O 1
ATOM 1023 N N . ASN A 1 137 ? -7.408 -9.360 -2.534 1.00 97.12 137 ASN A N 1
ATOM 1024 C CA . ASN A 1 137 ? -6.668 -8.379 -3.315 1.00 97.12 137 ASN A CA 1
ATOM 1025 C C . ASN A 1 137 ? -5.204 -8.801 -3.500 1.00 97.12 137 ASN A C 1
ATOM 1027 O O . ASN A 1 137 ? -4.638 -8.675 -4.588 1.00 97.12 137 ASN A O 1
ATOM 1031 N N . PHE A 1 138 ? -4.584 -9.362 -2.462 1.00 97.19 138 PHE A N 1
ATOM 1032 C CA . PHE A 1 138 ? -3.222 -9.864 -2.574 1.00 97.19 138 PHE A CA 1
ATOM 1033 C C . PHE A 1 138 ? -3.126 -11.120 -3.448 1.00 97.19 138 PHE A C 1
ATOM 1035 O O . PHE A 1 138 ? -2.206 -11.237 -4.256 1.00 97.19 138 PHE A O 1
ATOM 1042 N N . ALA A 1 139 ? -4.086 -12.044 -3.343 1.00 97.38 139 ALA A N 1
ATOM 1043 C CA . ALA A 1 139 ? -4.152 -13.217 -4.212 1.00 97.38 139 ALA A CA 1
ATOM 1044 C C . ALA A 1 139 ? -4.307 -12.826 -5.690 1.00 97.38 139 ALA A C 1
ATOM 1046 O O . ALA A 1 139 ? -3.642 -13.406 -6.546 1.00 97.38 139 ALA A O 1
ATOM 1047 N N . GLU A 1 140 ? -5.114 -11.806 -5.985 1.00 97.38 140 GLU A N 1
ATOM 1048 C CA . GLU A 1 140 ? -5.236 -11.238 -7.329 1.00 97.38 140 GLU A CA 1
ATOM 1049 C C . GLU A 1 140 ? -3.903 -10.651 -7.814 1.00 97.38 140 GLU A C 1
ATOM 1051 O O . GLU A 1 140 ? -3.457 -10.974 -8.913 1.00 97.38 140 GLU A O 1
ATOM 1056 N N . ALA A 1 141 ? -3.208 -9.863 -6.987 1.00 97.44 141 ALA A N 1
ATOM 1057 C CA . ALA A 1 141 ? -1.901 -9.316 -7.352 1.00 97.44 141 ALA A CA 1
ATOM 1058 C C . ALA A 1 141 ? -0.885 -10.424 -7.676 1.00 97.44 141 ALA A C 1
ATOM 1060 O O . ALA A 1 141 ? -0.167 -10.333 -8.675 1.00 97.44 141 ALA A O 1
ATOM 1061 N N . ARG A 1 142 ? -0.870 -11.505 -6.881 1.00 97.81 142 ARG A N 1
ATOM 1062 C CA . ARG A 1 142 ? -0.045 -12.691 -7.153 1.00 97.81 142 ARG A CA 1
ATOM 1063 C C . ARG A 1 142 ? -0.445 -13.389 -8.456 1.00 97.81 142 ARG A C 1
ATOM 1065 O O . ARG A 1 142 ? 0.435 -13.833 -9.186 1.00 97.81 142 ARG A O 1
ATOM 1072 N N . ALA A 1 143 ? -1.739 -13.479 -8.759 1.00 97.25 143 ALA A N 1
ATOM 1073 C CA . ALA A 1 143 ? -2.231 -14.103 -9.986 1.00 97.25 143 ALA A CA 1
ATOM 1074 C C . ALA A 1 143 ? -1.865 -13.294 -11.243 1.00 97.25 143 ALA A C 1
ATOM 1076 O O . ALA A 1 143 ? -1.509 -13.876 -12.264 1.00 97.25 143 ALA A O 1
ATOM 1077 N N . VAL A 1 144 ? -1.922 -11.962 -11.168 1.00 96.56 144 VAL A N 1
ATOM 1078 C CA . VAL A 1 144 ? -1.675 -11.069 -12.313 1.00 96.56 144 VAL A CA 1
ATOM 1079 C C . VAL A 1 144 ? -0.183 -10.816 -12.545 1.00 96.56 144 VAL A C 1
ATOM 1081 O O . VAL A 1 144 ? 0.262 -10.742 -13.691 1.00 96.56 144 VAL A O 1
ATOM 1084 N N . HIS A 1 145 ? 0.607 -10.657 -11.481 1.00 96.00 145 HIS A N 1
ATOM 1085 C CA . HIS A 1 145 ? 2.010 -10.233 -11.578 1.00 96.00 145 HIS A CA 1
ATOM 1086 C C . HIS A 1 145 ? 3.029 -11.295 -11.155 1.00 96.00 145 HIS A C 1
ATOM 1088 O O . HIS A 1 145 ? 4.228 -11.080 -11.332 1.00 96.00 145 HIS A O 1
ATOM 1094 N N . GLY A 1 146 ? 2.571 -12.432 -10.634 1.00 97.06 146 GLY A N 1
ATOM 1095 C CA . GLY A 1 146 ? 3.418 -13.450 -10.022 1.00 97.06 146 GLY A CA 1
ATOM 1096 C C . GLY A 1 146 ? 3.626 -13.206 -8.526 1.00 97.06 146 GLY A C 1
ATOM 1097 O O . GLY A 1 146 ? 3.591 -12.071 -8.044 1.00 97.06 146 GLY A O 1
ATOM 1098 N N . ALA A 1 147 ? 3.845 -14.294 -7.783 1.00 95.94 147 ALA A N 1
ATOM 1099 C CA . ALA A 1 147 ? 3.949 -1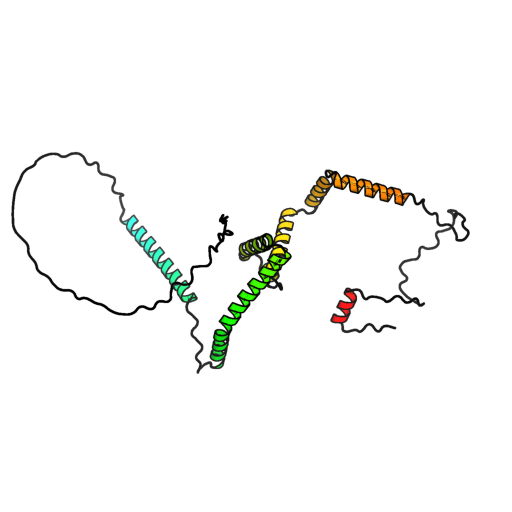4.255 -6.326 1.00 95.94 147 ALA A CA 1
ATOM 1100 C C . ALA A 1 147 ? 5.131 -13.404 -5.838 1.00 95.94 147 ALA A C 1
ATOM 1102 O O . ALA A 1 147 ? 4.943 -12.506 -5.020 1.00 95.94 147 ALA A O 1
ATOM 1103 N N . GLU A 1 148 ? 6.316 -13.631 -6.406 1.00 96.50 148 GLU A N 1
ATOM 1104 C CA . GLU A 1 148 ? 7.550 -12.943 -6.009 1.00 96.50 148 GLU A CA 1
ATOM 1105 C C . GLU A 1 148 ? 7.458 -11.428 -6.205 1.00 96.50 148 GLU A C 1
ATOM 1107 O O . GLU A 1 148 ? 7.844 -10.645 -5.338 1.00 96.50 148 GLU A O 1
ATOM 1112 N N . LEU A 1 149 ? 6.918 -10.999 -7.348 1.00 96.00 149 LEU A N 1
ATOM 1113 C CA . LEU A 1 149 ? 6.852 -9.586 -7.695 1.00 96.00 149 LEU A CA 1
ATOM 1114 C C . LEU A 1 149 ? 5.808 -8.849 -6.847 1.00 96.00 149 LEU A C 1
ATOM 1116 O O . LEU A 1 149 ? 6.067 -7.726 -6.415 1.00 96.00 149 LEU A O 1
ATOM 1120 N N . ALA A 1 150 ? 4.663 -9.480 -6.567 1.00 96.50 150 ALA A N 1
ATOM 1121 C CA . ALA A 1 150 ? 3.644 -8.924 -5.679 1.00 96.50 150 ALA A CA 1
ATOM 1122 C C . ALA A 1 150 ? 4.151 -8.792 -4.231 1.00 96.50 150 ALA A C 1
ATOM 1124 O O . ALA A 1 150 ? 3.928 -7.764 -3.591 1.00 96.50 150 ALA A O 1
ATOM 1125 N N . GLU A 1 151 ? 4.871 -9.796 -3.726 1.00 97.19 151 GLU A N 1
ATOM 1126 C CA . GLU A 1 151 ? 5.477 -9.761 -2.389 1.00 97.19 151 GLU A CA 1
ATOM 1127 C C . GLU A 1 151 ? 6.559 -8.693 -2.277 1.00 97.19 151 GLU A C 1
ATOM 1129 O O . GLU A 1 151 ? 6.531 -7.884 -1.348 1.00 97.19 151 GLU A O 1
ATOM 1134 N N . LYS A 1 152 ? 7.473 -8.639 -3.251 1.00 97.31 152 LYS A N 1
ATOM 1135 C CA . LYS A 1 152 ? 8.521 -7.617 -3.298 1.00 97.31 152 LYS A CA 1
ATOM 1136 C C . LYS A 1 152 ? 7.921 -6.212 -3.328 1.00 97.31 152 LYS A C 1
ATOM 1138 O O . LYS A 1 152 ? 8.348 -5.354 -2.561 1.00 97.31 152 LYS A O 1
ATOM 1143 N N . ALA A 1 153 ? 6.918 -5.984 -4.177 1.00 96.75 153 ALA A N 1
ATOM 1144 C CA . ALA A 1 153 ? 6.266 -4.685 -4.287 1.00 96.75 153 ALA A CA 1
ATOM 1145 C C . ALA A 1 153 ? 5.583 -4.266 -2.983 1.00 96.75 153 ALA A C 1
ATOM 1147 O O . ALA A 1 153 ? 5.719 -3.116 -2.575 1.00 96.75 153 ALA A O 1
ATOM 1148 N N . TYR A 1 154 ? 4.896 -5.192 -2.309 1.00 96.12 154 TYR A N 1
ATOM 1149 C CA . TYR A 1 154 ? 4.283 -4.915 -1.013 1.00 96.12 154 TYR A CA 1
ATOM 1150 C C . TYR A 1 154 ? 5.327 -4.553 0.050 1.00 96.12 154 TYR A C 1
ATOM 1152 O O . TYR A 1 154 ? 5.172 -3.548 0.736 1.00 96.12 154 TYR A O 1
ATOM 1160 N N . GLN A 1 155 ? 6.416 -5.319 0.154 1.00 96.81 155 GLN A N 1
ATOM 1161 C CA . GLN A 1 155 ? 7.483 -5.043 1.120 1.00 96.81 155 GLN A CA 1
ATOM 1162 C C . GLN A 1 155 ? 8.164 -3.696 0.863 1.00 96.81 155 GLN A C 1
ATOM 1164 O O . GLN A 1 155 ? 8.442 -2.952 1.799 1.00 96.81 155 GLN A O 1
ATOM 1169 N N . GLU A 1 156 ? 8.449 -3.371 -0.398 1.00 96.00 156 GLU A N 1
ATOM 1170 C CA . GLU A 1 156 ? 9.045 -2.082 -0.756 1.00 96.00 156 GLU A CA 1
ATOM 1171 C C . GLU A 1 156 ? 8.088 -0.918 -0.493 1.00 96.00 156 GLU A C 1
ATOM 1173 O O . GLU A 1 156 ? 8.522 0.142 -0.043 1.00 96.00 156 GLU A O 1
ATOM 1178 N N . PHE A 1 157 ? 6.792 -1.122 -0.729 1.00 95.75 157 PHE A N 1
ATOM 1179 C CA . PHE A 1 157 ? 5.768 -0.128 -0.436 1.00 95.75 157 PHE A CA 1
ATOM 1180 C C . PHE A 1 157 ? 5.633 0.120 1.070 1.00 95.75 157 PHE A C 1
ATOM 1182 O O . PHE A 1 157 ? 5.646 1.271 1.498 1.00 95.75 157 PHE A O 1
ATOM 1189 N N . ASP A 1 158 ? 5.575 -0.939 1.880 1.00 95.19 158 ASP A N 1
ATOM 1190 C CA . ASP A 1 158 ? 5.462 -0.845 3.340 1.00 95.19 158 ASP A CA 1
ATOM 1191 C C . ASP 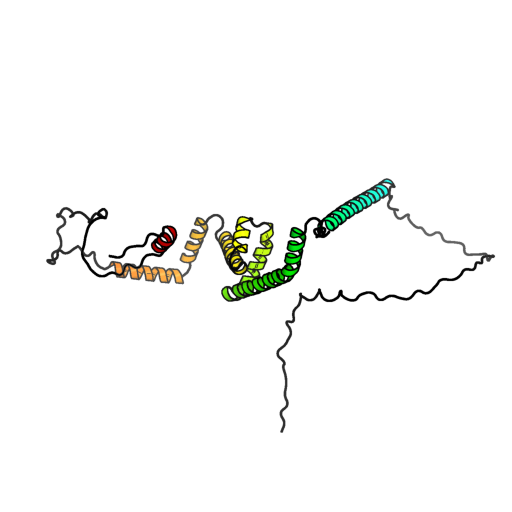A 1 158 ? 6.678 -0.141 3.962 1.00 95.19 158 ASP A C 1
ATOM 1193 O O . ASP A 1 158 ? 6.533 0.780 4.764 1.00 95.19 158 ASP A O 1
ATOM 1197 N N . LYS A 1 159 ? 7.889 -0.472 3.491 1.00 96.19 159 LYS A N 1
ATOM 1198 C CA . LYS A 1 159 ? 9.128 0.218 3.891 1.00 96.19 159 LYS A CA 1
ATOM 1199 C C . LYS A 1 159 ? 9.144 1.693 3.496 1.00 96.19 159 LYS A C 1
ATOM 1201 O O . LYS A 1 159 ? 9.682 2.510 4.237 1.00 96.19 159 LYS A O 1
ATOM 1206 N N . ALA A 1 160 ? 8.611 2.035 2.323 1.00 93.88 160 ALA A N 1
ATOM 1207 C CA . ALA A 1 160 ? 8.579 3.413 1.844 1.00 93.88 160 ALA A CA 1
ATOM 1208 C C . ALA A 1 160 ? 7.476 4.242 2.515 1.00 93.88 160 ALA A C 1
ATOM 1210 O O . ALA A 1 160 ? 7.587 5.465 2.569 1.00 93.88 160 ALA A O 1
ATOM 1211 N N . MET A 1 161 ? 6.431 3.600 3.046 1.00 93.50 161 MET A N 1
ATOM 1212 C CA . MET A 1 161 ? 5.229 4.258 3.557 1.00 93.50 161 MET A CA 1
ATOM 1213 C C . MET A 1 161 ? 5.488 5.391 4.570 1.00 93.50 161 MET A C 1
ATOM 1215 O O . MET A 1 161 ? 4.810 6.415 4.448 1.00 93.50 161 MET A O 1
ATOM 1219 N N . PRO A 1 162 ? 6.426 5.285 5.536 1.00 93.00 162 PRO A N 1
ATOM 1220 C CA . PRO A 1 162 ? 6.688 6.356 6.501 1.00 93.00 162 PRO A CA 1
ATOM 1221 C C . PRO A 1 162 ? 7.179 7.656 5.852 1.00 93.00 162 PRO A C 1
ATOM 1223 O O . PRO A 1 162 ? 6.714 8.733 6.219 1.00 93.00 162 PRO A O 1
ATOM 1226 N N . GLU A 1 163 ? 8.057 7.541 4.856 1.00 92.44 163 GLU A N 1
ATOM 1227 C CA . GLU A 1 163 ? 8.700 8.664 4.155 1.00 92.44 163 GLU A CA 1
ATOM 1228 C C . GLU A 1 163 ? 7.915 9.108 2.905 1.00 92.44 163 GLU A C 1
ATOM 1230 O O . GLU A 1 163 ? 8.159 10.167 2.326 1.00 92.44 163 GLU A O 1
ATOM 1235 N N . MET A 1 164 ? 6.955 8.291 2.469 1.00 92.25 164 MET A N 1
ATOM 1236 C CA . MET A 1 164 ? 6.142 8.514 1.279 1.00 92.25 164 MET A CA 1
ATOM 1237 C C . MET A 1 164 ? 5.204 9.712 1.442 1.00 92.25 164 MET A C 1
ATOM 1239 O O . MET A 1 164 ? 4.526 9.870 2.468 1.00 92.25 164 MET A O 1
ATOM 1243 N N . THR A 1 165 ? 5.081 10.509 0.375 1.00 94.94 165 THR A N 1
ATOM 1244 C CA . THR A 1 165 ? 4.178 11.664 0.361 1.00 94.94 165 THR A CA 1
ATOM 1245 C C . THR A 1 165 ? 2.716 11.236 0.580 1.00 94.94 165 THR A C 1
ATOM 1247 O O . THR A 1 165 ? 2.295 10.180 0.091 1.00 94.94 165 THR A O 1
ATOM 1250 N N . PRO A 1 166 ? 1.887 12.049 1.268 1.00 94.00 166 PRO A N 1
ATOM 1251 C CA . PRO A 1 166 ? 0.487 11.696 1.511 1.00 94.00 166 PRO A CA 1
ATOM 1252 C C . PRO A 1 166 ? -0.322 11.460 0.229 1.00 94.00 166 PRO A C 1
ATOM 1254 O O . PRO A 1 166 ? -1.166 10.568 0.192 1.00 94.00 166 PRO A O 1
ATOM 1257 N N . ALA A 1 167 ? -0.051 12.228 -0.831 1.00 94.06 167 ALA A N 1
ATOM 1258 C CA . ALA A 1 167 ? -0.753 12.113 -2.109 1.00 94.06 167 ALA A CA 1
ATOM 1259 C C . ALA A 1 167 ? -0.457 10.782 -2.812 1.00 94.06 167 ALA A C 1
ATOM 1261 O O . ALA A 1 167 ? -1.355 10.113 -3.325 1.00 94.06 167 ALA A O 1
ATOM 1262 N N . GLU A 1 168 ? 0.806 10.373 -2.809 1.00 93.12 168 GLU A N 1
ATOM 1263 C CA . GLU A 1 168 ? 1.228 9.126 -3.430 1.00 93.12 168 GLU A CA 1
ATOM 1264 C C . GLU A 1 168 ? 0.693 7.925 -2.633 1.00 93.12 168 GLU A C 1
ATOM 1266 O O . GLU A 1 168 ? 0.156 6.982 -3.217 1.00 93.12 168 GLU A O 1
ATOM 1271 N N . ARG A 1 169 ? 0.717 8.001 -1.293 1.00 95.06 169 ARG A N 1
ATOM 1272 C CA . ARG A 1 169 ? 0.116 6.985 -0.416 1.00 95.06 169 ARG A CA 1
ATOM 1273 C C . ARG A 1 169 ? -1.382 6.840 -0.663 1.00 95.06 169 ARG A C 1
ATOM 1275 O O . ARG A 1 169 ? -1.870 5.723 -0.803 1.00 95.06 169 ARG A O 1
ATOM 1282 N N . ALA A 1 170 ? -2.101 7.959 -0.756 1.00 94.94 170 ALA A N 1
ATOM 1283 C CA . ALA A 1 170 ? -3.530 7.969 -1.057 1.00 94.94 170 ALA A CA 1
ATOM 1284 C C . ALA A 1 170 ? -3.831 7.381 -2.443 1.00 94.94 170 ALA A C 1
ATOM 1286 O O . ALA A 1 170 ? -4.832 6.691 -2.606 1.00 94.94 170 ALA A O 1
ATOM 1287 N N . THR A 1 171 ? -2.947 7.596 -3.421 1.00 95.12 171 THR A N 1
ATOM 1288 C CA . THR A 1 171 ? -3.093 7.033 -4.771 1.00 95.12 171 THR A CA 1
ATOM 1289 C C . THR A 1 171 ? -3.021 5.506 -4.751 1.00 95.12 171 THR A C 1
ATOM 1291 O O . THR A 1 171 ? -3.851 4.849 -5.374 1.00 95.12 171 THR A O 1
ATOM 1294 N N . VAL A 1 172 ? -2.054 4.929 -4.030 1.00 96.00 172 VAL A N 1
ATOM 1295 C CA . VAL A 1 172 ? -1.898 3.466 -3.956 1.00 96.00 172 VAL A CA 1
ATOM 1296 C C . VAL A 1 172 ? -2.971 2.837 -3.067 1.00 96.00 172 VAL A C 1
ATOM 1298 O O . VAL A 1 172 ? -3.611 1.871 -3.471 1.00 96.00 172 VAL A O 1
ATOM 1301 N N . MET A 1 173 ? -3.215 3.400 -1.882 1.00 94.56 173 MET A N 1
ATOM 1302 C CA . MET A 1 173 ? -4.170 2.844 -0.914 1.00 94.56 173 MET A CA 1
ATOM 1303 C C . MET A 1 173 ? -5.634 3.056 -1.311 1.00 94.56 173 MET A C 1
ATOM 1305 O O . MET A 1 173 ? -6.486 2.264 -0.923 1.00 94.56 173 MET A O 1
ATOM 1309 N N . GLY A 1 174 ? -5.934 4.115 -2.065 1.00 94.81 174 GLY A N 1
ATOM 1310 C CA . GLY A 1 174 ? -7.272 4.396 -2.587 1.00 94.81 174 GLY A CA 1
ATOM 1311 C C . GLY A 1 174 ? -7.603 3.645 -3.877 1.00 94.81 174 GLY A C 1
ATOM 1312 O O . GLY A 1 174 ? -8.722 3.759 -4.375 1.00 94.81 174 GLY A O 1
ATOM 1313 N N . ALA A 1 175 ? -6.650 2.897 -4.440 1.00 95.50 175 ALA A N 1
ATOM 1314 C CA . ALA A 1 175 ? -6.895 2.078 -5.616 1.00 95.50 175 ALA A CA 1
ATOM 1315 C C . ALA A 1 175 ? -7.851 0.912 -5.290 1.00 95.50 175 ALA A C 1
ATOM 1317 O O . ALA A 1 175 ? -7.843 0.416 -4.161 1.00 95.50 175 ALA A O 1
ATOM 1318 N N . PRO A 1 176 ? -8.617 0.402 -6.278 1.00 94.56 176 PRO A N 1
ATOM 1319 C CA . PRO A 1 176 ? -9.510 -0.744 -6.074 1.00 94.56 176 PRO A CA 1
ATOM 1320 C C . PRO A 1 176 ? -8.796 -1.962 -5.478 1.00 94.56 176 PRO A C 1
ATOM 1322 O O . PRO A 1 176 ? -9.329 -2.644 -4.606 1.00 94.56 176 PRO A O 1
ATOM 1325 N N . ASN A 1 177 ? -7.560 -2.193 -5.925 1.00 96.56 177 ASN A N 1
ATOM 1326 C CA . ASN A 1 177 ? -6.661 -3.176 -5.351 1.00 96.56 177 ASN A CA 1
ATOM 1327 C C . ASN A 1 177 ? -5.314 -2.504 -5.015 1.00 96.56 177 ASN A C 1
ATOM 1329 O O . ASN A 1 177 ? -4.526 -2.220 -5.927 1.00 96.56 177 ASN A O 1
ATOM 1333 N N . PRO A 1 178 ? -5.013 -2.274 -3.724 1.00 95.94 178 PRO A N 1
ATOM 1334 C CA . PRO A 1 178 ? -3.790 -1.591 -3.316 1.00 95.94 178 PRO A CA 1
ATOM 1335 C C . PRO A 1 178 ? -2.524 -2.414 -3.586 1.00 95.94 178 PRO A C 1
ATOM 1337 O O . PRO A 1 178 ? -1.464 -1.841 -3.813 1.00 95.94 178 PRO A O 1
ATOM 1340 N N . PHE A 1 179 ? -2.607 -3.748 -3.633 1.00 97.25 179 PHE A N 1
ATOM 1341 C CA . PHE A 1 179 ? -1.447 -4.607 -3.898 1.00 97.25 179 PHE A CA 1
ATOM 1342 C C . PHE A 1 179 ? -1.043 -4.585 -5.375 1.00 97.25 179 PHE A C 1
ATOM 1344 O O . PHE A 1 179 ? 0.143 -4.535 -5.696 1.00 97.25 179 PHE A O 1
ATOM 1351 N N . VAL A 1 180 ? -2.020 -4.551 -6.285 1.00 97.25 180 VAL A N 1
ATOM 1352 C CA . VAL A 1 180 ? -1.763 -4.327 -7.719 1.00 97.25 180 VAL A CA 1
ATOM 1353 C C . VAL A 1 180 ? -1.205 -2.919 -7.943 1.00 97.25 180 VAL A C 1
ATOM 1355 O O . VAL A 1 180 ? -0.231 -2.734 -8.675 1.00 97.25 180 VAL A O 1
ATOM 1358 N N . ALA A 1 181 ? -1.769 -1.915 -7.268 1.00 96.94 181 ALA A N 1
ATOM 1359 C CA . ALA A 1 181 ? -1.263 -0.549 -7.345 1.00 96.94 181 ALA A CA 1
ATOM 1360 C C . ALA A 1 181 ? 0.168 -0.419 -6.790 1.00 96.94 181 ALA A C 1
ATOM 1362 O O . ALA A 1 181 ? 0.977 0.297 -7.381 1.00 96.94 181 ALA A O 1
ATOM 1363 N N . ALA A 1 182 ? 0.518 -1.152 -5.728 1.00 96.94 182 ALA A N 1
ATOM 1364 C CA . ALA A 1 182 ? 1.876 -1.195 -5.186 1.00 96.94 182 ALA A CA 1
ATOM 1365 C C . ALA A 1 182 ? 2.887 -1.740 -6.210 1.00 96.94 182 ALA A C 1
ATOM 1367 O O . ALA A 1 182 ? 3.990 -1.209 -6.333 1.00 96.94 182 ALA A O 1
ATOM 1368 N N . VAL A 1 183 ? 2.506 -2.738 -7.017 1.00 97.31 183 VAL A N 1
ATOM 1369 C CA . VAL A 1 183 ? 3.341 -3.227 -8.130 1.00 97.31 183 VAL A CA 1
ATOM 1370 C C . VAL A 1 183 ? 3.579 -2.134 -9.173 1.00 97.31 183 VAL A C 1
ATOM 1372 O O . VAL A 1 183 ? 4.715 -1.912 -9.598 1.00 97.31 183 VAL A O 1
ATOM 1375 N N . ALA A 1 184 ? 2.522 -1.435 -9.590 1.00 95.75 184 ALA A N 1
ATOM 1376 C CA . ALA A 1 184 ? 2.637 -0.345 -10.556 1.00 95.75 184 ALA A CA 1
ATOM 1377 C C . ALA A 1 184 ? 3.483 0.820 -10.013 1.00 95.75 184 ALA A C 1
ATOM 1379 O O . ALA A 1 184 ? 4.268 1.420 -10.751 1.00 95.75 184 ALA A O 1
ATOM 1380 N N . TRP A 1 185 ? 3.348 1.117 -8.721 1.00 96.00 185 TRP A N 1
ATOM 1381 C CA . TRP A 1 185 ? 4.160 2.097 -8.011 1.00 96.00 185 TRP A CA 1
ATOM 1382 C C . TRP A 1 185 ? 5.643 1.706 -7.998 1.00 96.00 185 TRP A C 1
ATOM 1384 O O . TRP A 1 185 ? 6.477 2.502 -8.428 1.00 96.00 185 TRP A O 1
ATOM 1394 N N . MET A 1 186 ? 5.970 0.468 -7.611 1.00 95.81 186 MET A N 1
ATOM 1395 C CA . MET A 1 186 ? 7.352 -0.022 -7.581 1.00 95.81 186 MET A CA 1
ATOM 1396 C C . MET A 1 186 ? 7.996 0.079 -8.967 1.00 95.81 186 MET A C 1
ATOM 1398 O O . MET A 1 186 ? 9.086 0.622 -9.098 1.00 95.81 186 MET A O 1
ATOM 1402 N N . ARG A 1 187 ? 7.285 -0.337 -10.024 1.00 94.25 187 ARG A N 1
ATOM 1403 C CA . ARG A 1 187 ? 7.768 -0.215 -11.412 1.00 94.25 187 ARG A CA 1
ATOM 1404 C C . ARG A 1 187 ? 8.042 1.228 -11.817 1.00 94.25 187 ARG A C 1
ATOM 1406 O O . ARG A 1 187 ? 9.012 1.493 -12.516 1.00 94.25 187 ARG A O 1
ATOM 1413 N N . ARG A 1 188 ? 7.189 2.165 -11.395 1.00 92.38 188 ARG A N 1
ATOM 1414 C CA . ARG A 1 188 ? 7.398 3.592 -11.657 1.00 92.38 188 ARG A CA 1
ATOM 1415 C C . ARG A 1 188 ? 8.654 4.092 -10.954 1.00 92.38 188 ARG A C 1
ATOM 1417 O O . ARG A 1 188 ? 9.423 4.824 -11.563 1.00 92.38 188 ARG A O 1
ATOM 1424 N N . ARG A 1 189 ? 8.870 3.678 -9.705 1.00 91.50 189 ARG A N 1
ATOM 1425 C CA . ARG A 1 189 ? 10.077 4.017 -8.949 1.00 91.50 189 ARG A CA 1
ATOM 1426 C C . ARG A 1 189 ? 11.326 3.447 -9.615 1.00 91.50 189 ARG A C 1
ATOM 1428 O O . ARG A 1 189 ? 12.278 4.185 -9.822 1.00 91.50 189 ARG A O 1
ATOM 1435 N N . ASP A 1 190 ? 11.296 2.176 -10.000 1.00 91.19 190 ASP A N 1
ATOM 1436 C CA . ASP A 1 190 ? 12.415 1.517 -10.676 1.00 91.19 190 ASP A CA 1
ATOM 1437 C C . ASP A 1 190 ? 12.735 2.203 -12.014 1.00 91.19 190 ASP A C 1
ATOM 1439 O O . ASP A 1 190 ? 13.896 2.479 -12.297 1.00 91.19 190 ASP A O 1
ATOM 1443 N N . ALA A 1 191 ? 11.714 2.587 -12.788 1.00 88.38 191 ALA A N 1
ATOM 1444 C CA . ALA A 1 191 ? 11.896 3.347 -14.024 1.00 88.38 191 ALA A CA 1
ATOM 1445 C C . ALA A 1 191 ? 12.509 4.738 -13.780 1.00 88.38 191 ALA A C 1
ATOM 1447 O O . ALA A 1 191 ? 13.356 5.181 -14.552 1.00 88.38 191 ALA A O 1
ATOM 1448 N N . LEU A 1 192 ? 12.115 5.427 -12.704 1.00 88.00 192 LEU A N 1
ATOM 1449 C CA . LEU A 1 192 ? 12.719 6.708 -12.321 1.00 88.00 192 LEU A CA 1
ATOM 1450 C C . LEU A 1 192 ? 14.188 6.541 -11.913 1.00 88.00 192 LEU A C 1
ATOM 1452 O O . LEU A 1 192 ? 15.010 7.386 -12.252 1.00 88.00 192 LEU A O 1
ATOM 1456 N N . VAL A 1 193 ? 14.531 5.447 -11.229 1.00 87.62 193 VAL A N 1
ATOM 1457 C CA . VAL A 1 193 ? 15.919 5.124 -10.865 1.00 87.62 193 VAL A CA 1
ATOM 1458 C C . VAL A 1 193 ? 16.751 4.769 -12.100 1.00 87.62 193 VAL A C 1
ATOM 1460 O O . VAL A 1 193 ? 17.907 5.175 -12.187 1.00 87.62 193 VAL A O 1
ATOM 1463 N N . GLU A 1 194 ? 16.183 4.033 -13.057 1.00 83.81 194 GLU A N 1
ATOM 1464 C CA . GLU A 1 194 ? 16.881 3.624 -14.280 1.00 83.81 194 GLU A CA 1
ATOM 1465 C C . GLU A 1 194 ? 17.147 4.804 -15.226 1.00 83.81 194 GLU A C 1
ATOM 1467 O O . GLU A 1 194 ? 18.247 4.934 -15.765 1.00 83.81 194 GLU A O 1
ATOM 1472 N N . VAL A 1 195 ? 16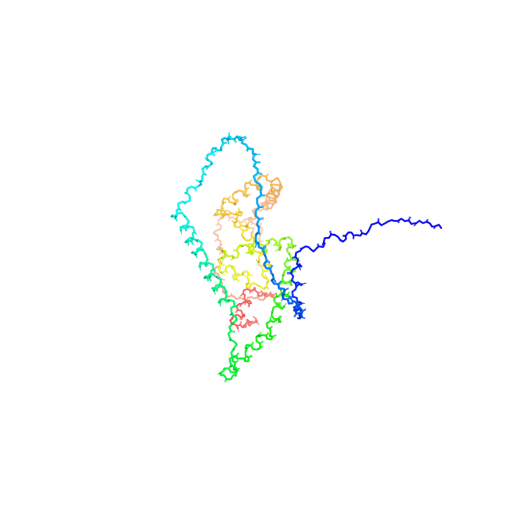.149 5.670 -15.423 1.00 87.25 195 VAL A N 1
ATOM 1473 C CA . VAL A 1 195 ? 16.253 6.829 -16.322 1.00 87.25 195 VAL A CA 1
ATOM 1474 C C . VAL A 1 195 ? 17.026 7.979 -15.667 1.00 87.25 195 VAL A C 1
ATOM 1476 O O . VAL A 1 195 ? 17.773 8.681 -16.350 1.00 87.25 195 VAL A O 1
ATOM 1479 N N . GLY A 1 196 ? 16.885 8.158 -14.351 1.00 80.19 196 GLY A N 1
ATOM 1480 C CA . GLY A 1 196 ? 17.490 9.259 -13.605 1.00 80.19 196 GLY A CA 1
ATOM 1481 C C . GLY A 1 196 ? 16.942 10.636 -14.003 1.00 80.19 196 GLY A C 1
ATOM 1482 O O . GLY A 1 196 ? 15.866 10.756 -14.589 1.00 80.19 196 GLY A O 1
ATOM 1483 N N . ASP A 1 197 ? 17.705 11.687 -13.690 1.00 76.44 197 ASP A N 1
ATOM 1484 C CA . ASP A 1 197 ? 17.319 13.083 -13.957 1.00 76.44 197 ASP A CA 1
ATOM 1485 C C . ASP A 1 197 ? 17.475 13.497 -15.435 1.00 76.44 197 ASP A C 1
ATOM 1487 O O . ASP A 1 197 ? 16.945 14.531 -15.846 1.00 76.44 197 ASP A O 1
ATOM 1491 N N . ASP A 1 198 ? 18.179 12.702 -16.255 1.00 80.19 198 ASP A N 1
ATOM 1492 C CA . ASP A 1 198 ? 18.456 13.017 -17.662 1.00 80.19 198 ASP A CA 1
ATOM 1493 C C . ASP A 1 198 ? 17.955 11.930 -18.625 1.00 80.19 198 ASP A C 1
ATOM 1495 O O . ASP A 1 198 ? 18.652 10.989 -19.020 1.00 80.19 198 ASP A O 1
ATOM 1499 N N . VAL A 1 199 ? 16.721 12.134 -19.088 1.00 80.31 199 VAL A N 1
ATOM 1500 C CA . VAL A 1 199 ? 16.080 11.308 -20.121 1.00 80.31 199 VAL A CA 1
ATOM 1501 C C . VAL A 1 199 ? 16.851 11.358 -21.450 1.00 80.31 199 VAL A C 1
ATOM 1503 O O . VAL A 1 199 ? 16.808 10.403 -22.228 1.00 80.31 199 VAL A O 1
ATOM 1506 N N . GLY A 1 200 ? 17.543 12.461 -21.750 1.00 82.56 200 GLY A N 1
ATOM 1507 C CA . GLY A 1 200 ? 18.344 12.623 -22.963 1.00 82.56 200 GLY A CA 1
ATOM 1508 C C . GLY A 1 200 ? 19.535 11.671 -22.973 1.00 82.56 200 GLY A C 1
ATOM 1509 O O . GLY A 1 200 ? 19.667 10.875 -23.907 1.00 82.56 200 GLY A O 1
ATOM 1510 N N . ALA A 1 201 ? 20.318 11.683 -21.894 1.00 82.06 201 ALA A N 1
ATOM 1511 C CA . ALA A 1 201 ? 21.466 10.799 -21.711 1.00 82.06 201 ALA A CA 1
ATOM 1512 C C . ALA A 1 201 ? 21.071 9.312 -21.727 1.00 82.06 201 ALA A C 1
ATOM 1514 O O . ALA A 1 201 ? 21.727 8.505 -22.390 1.00 82.06 201 ALA A O 1
ATOM 1515 N N . TYR A 1 202 ? 19.957 8.940 -21.080 1.00 83.38 202 TYR A N 1
ATOM 1516 C CA . TYR A 1 202 ? 19.441 7.566 -21.139 1.00 83.38 202 TYR A CA 1
ATOM 1517 C C . TYR A 1 202 ? 19.126 7.135 -22.581 1.00 83.38 202 TYR A C 1
ATOM 1519 O O . TYR A 1 202 ? 19.511 6.049 -23.019 1.00 83.38 202 TYR A O 1
ATOM 1527 N N . ARG A 1 203 ? 18.480 8.006 -23.369 1.00 85.19 203 ARG A N 1
ATOM 1528 C CA . ARG A 1 203 ? 18.154 7.712 -24.775 1.00 85.19 203 ARG A CA 1
ATOM 1529 C C . ARG A 1 203 ? 19.391 7.629 -25.657 1.00 85.19 203 ARG A C 1
ATOM 1531 O O . ARG A 1 203 ? 19.388 6.858 -26.610 1.00 85.19 203 ARG A O 1
ATOM 1538 N N . GLU A 1 204 ? 20.417 8.431 -25.402 1.00 86.25 204 GLU A N 1
ATOM 1539 C CA . GLU A 1 204 ? 21.687 8.350 -26.130 1.00 86.25 204 GLU A CA 1
ATOM 1540 C C . GLU A 1 204 ? 22.419 7.045 -25.829 1.00 86.25 204 GLU A C 1
ATOM 1542 O O . GLU A 1 204 ? 22.753 6.325 -26.768 1.00 86.25 204 GLU A O 1
ATOM 1547 N N . ARG A 1 205 ? 22.529 6.661 -24.553 1.00 87.56 205 ARG A N 1
ATOM 1548 C CA . ARG A 1 205 ? 23.070 5.354 -24.158 1.00 87.56 205 ARG A CA 1
ATOM 1549 C C . ARG A 1 205 ? 22.313 4.203 -24.821 1.00 87.56 205 ARG A C 1
ATOM 1551 O O . ARG A 1 205 ? 22.937 3.308 -25.385 1.00 87.56 205 ARG A O 1
ATOM 1558 N N . LEU A 1 206 ? 20.981 4.252 -24.808 1.00 89.06 206 LEU A N 1
ATOM 1559 C CA . LEU A 1 206 ? 20.150 3.225 -25.435 1.00 89.06 206 LEU A CA 1
ATOM 1560 C C . LEU A 1 206 ? 20.355 3.175 -26.959 1.00 89.06 206 LEU A C 1
ATOM 1562 O O . LEU A 1 206 ? 20.418 2.095 -27.539 1.00 89.06 206 LEU A O 1
ATOM 1566 N N . ARG A 1 207 ? 20.508 4.329 -27.627 1.00 87.88 207 ARG A N 1
ATOM 1567 C CA . ARG A 1 207 ? 20.845 4.376 -29.062 1.00 87.88 207 ARG A CA 1
ATOM 1568 C C . ARG A 1 207 ? 22.210 3.755 -29.338 1.00 87.88 207 ARG A C 1
ATOM 1570 O O . ARG A 1 207 ? 22.339 2.996 -30.292 1.00 87.88 207 ARG A O 1
ATOM 1577 N N . GLU A 1 208 ? 23.216 4.066 -28.528 1.00 88.12 208 GLU A N 1
ATOM 1578 C CA . GLU A 1 208 ? 24.554 3.491 -28.674 1.00 88.12 208 GLU A CA 1
ATOM 1579 C C . GLU A 1 208 ? 24.574 1.978 -28.438 1.00 88.12 208 GLU A C 1
ATOM 1581 O O . GLU A 1 208 ? 25.346 1.270 -29.084 1.00 88.12 208 GLU A O 1
ATOM 1586 N N . GLU A 1 209 ? 23.741 1.477 -27.528 1.00 90.00 209 GLU A N 1
ATOM 1587 C CA . GLU A 1 209 ? 23.582 0.048 -27.260 1.00 90.00 209 GLU A CA 1
ATOM 1588 C C . GLU A 1 209 ? 22.892 -0.669 -28.427 1.00 90.00 209 GLU A C 1
ATOM 1590 O O . GLU A 1 209 ? 23.414 -1.663 -28.929 1.00 90.00 209 GLU A O 1
ATOM 1595 N N . LEU A 1 210 ? 21.801 -0.104 -28.955 1.00 90.88 210 LEU A N 1
ATOM 1596 C CA . LEU A 1 210 ? 21.102 -0.647 -30.125 1.00 90.88 210 LEU A CA 1
ATOM 1597 C C . LEU A 1 210 ? 21.972 -0.651 -31.390 1.00 90.88 210 LEU A C 1
ATOM 1599 O O . LEU A 1 210 ? 21.885 -1.572 -32.196 1.00 90.88 210 LEU A O 1
ATOM 1603 N N . LEU A 1 211 ? 22.850 0.340 -31.571 1.00 89.06 211 LEU A N 1
ATOM 1604 C CA . LEU A 1 211 ? 23.798 0.359 -32.693 1.00 89.06 211 LEU A CA 1
ATOM 1605 C C . LEU A 1 211 ? 24.889 -0.718 -32.591 1.00 89.06 211 LEU A C 1
ATOM 1607 O O . LEU A 1 211 ? 25.541 -1.005 -33.593 1.00 89.06 211 LEU A O 1
ATOM 1611 N N . LYS A 1 212 ? 25.103 -1.306 -31.410 1.00 91.56 212 LYS A N 1
ATOM 1612 C CA . LYS A 1 212 ? 26.040 -2.420 -31.195 1.00 91.56 212 LYS A CA 1
ATOM 1613 C C . LYS A 1 212 ? 25.356 -3.787 -31.302 1.00 91.56 212 LYS A C 1
ATOM 1615 O O . LYS A 1 212 ? 26.062 -4.790 -31.396 1.00 91.56 212 LYS A O 1
ATOM 1620 N N . ASP A 1 213 ? 24.023 -3.836 -31.310 1.00 91.44 213 ASP A N 1
ATOM 1621 C CA . ASP A 1 213 ? 23.250 -5.074 -31.405 1.00 91.44 213 ASP A CA 1
ATOM 1622 C C . ASP A 1 213 ? 23.114 -5.550 -32.873 1.00 91.44 213 ASP A C 1
ATOM 1624 O O . ASP A 1 213 ? 22.471 -4.880 -33.692 1.00 91.44 213 ASP A O 1
ATOM 1628 N N . PRO A 1 214 ? 23.695 -6.710 -33.246 1.00 86.62 214 PRO A N 1
ATOM 1629 C CA . PRO A 1 214 ? 23.627 -7.227 -34.612 1.00 86.62 214 PRO A CA 1
ATOM 1630 C C . PRO A 1 214 ? 22.204 -7.599 -35.059 1.00 86.62 214 PRO A C 1
ATOM 1632 O O . PRO A 1 214 ? 21.905 -7.481 -36.249 1.00 86.62 214 PRO A O 1
ATOM 1635 N N . GLU A 1 215 ? 21.318 -8.009 -34.143 1.00 89.94 215 GLU A N 1
ATOM 1636 C CA . GLU A 1 215 ? 19.911 -8.304 -34.459 1.00 89.94 215 GLU A CA 1
ATOM 1637 C C . GLU A 1 215 ? 19.175 -7.025 -34.880 1.00 89.94 215 GLU A C 1
ATOM 1639 O O . GLU A 1 215 ? 18.470 -6.995 -35.896 1.00 89.94 215 GLU A O 1
ATOM 1644 N N . PHE A 1 216 ? 19.385 -5.938 -34.131 1.00 92.00 216 PHE A N 1
ATOM 1645 C CA . PHE A 1 216 ? 18.816 -4.630 -34.439 1.00 92.00 216 PHE A CA 1
ATOM 1646 C C . PHE A 1 216 ? 19.338 -4.083 -35.772 1.00 92.00 216 PHE A C 1
ATOM 1648 O O . PHE A 1 216 ? 18.546 -3.640 -36.608 1.00 92.00 216 PHE A O 1
ATOM 1655 N N . LEU A 1 217 ? 20.650 -4.167 -36.016 1.00 91.25 217 LEU A N 1
ATOM 1656 C CA . LEU A 1 217 ? 21.247 -3.744 -37.286 1.00 91.25 217 LEU A CA 1
ATOM 1657 C C . LEU A 1 217 ? 20.719 -4.559 -38.475 1.00 91.25 217 LEU A C 1
ATOM 1659 O O . LEU A 1 217 ? 20.444 -3.988 -39.530 1.00 91.25 217 LEU A O 1
ATOM 1663 N N . GLY A 1 218 ? 20.524 -5.871 -38.309 1.00 88.75 218 GLY A N 1
ATOM 1664 C CA . GLY A 1 218 ? 19.926 -6.734 -39.329 1.00 88.75 218 GLY A CA 1
ATOM 1665 C C . GLY A 1 218 ? 18.517 -6.282 -39.719 1.00 88.75 218 GLY A C 1
ATOM 1666 O O . GLY A 1 218 ? 18.242 -6.067 -40.903 1.00 88.75 218 GLY A O 1
ATOM 1667 N N . ARG A 1 219 ? 17.653 -6.032 -38.724 1.00 89.56 219 ARG A N 1
ATOM 1668 C CA . ARG A 1 219 ? 16.297 -5.494 -38.947 1.00 89.56 219 ARG A CA 1
ATOM 1669 C C . ARG A 1 219 ? 16.321 -4.093 -39.554 1.00 89.56 219 ARG A C 1
ATOM 1671 O O . ARG A 1 219 ? 15.506 -3.791 -40.421 1.00 89.56 219 ARG A O 1
ATOM 1678 N N . ALA A 1 220 ? 17.259 -3.241 -39.142 1.00 89.06 220 ALA A N 1
ATOM 1679 C CA . ALA A 1 220 ? 17.415 -1.900 -39.698 1.00 89.06 220 ALA A CA 1
ATOM 1680 C C . ALA A 1 220 ? 17.822 -1.937 -41.182 1.00 89.06 220 ALA A C 1
ATOM 1682 O O . ALA A 1 220 ? 17.281 -1.180 -41.986 1.00 89.06 220 ALA A O 1
ATOM 1683 N N . ILE A 1 221 ? 18.725 -2.844 -41.570 1.00 90.56 221 ILE A N 1
ATOM 1684 C CA . ILE A 1 221 ? 19.122 -3.053 -42.971 1.00 90.56 221 ILE A CA 1
ATOM 1685 C C . ILE A 1 221 ? 17.957 -3.616 -43.790 1.00 90.56 221 ILE A C 1
ATOM 1687 O O . ILE A 1 221 ? 17.752 -3.196 -44.930 1.00 90.56 221 ILE A O 1
ATOM 1691 N N . GLU A 1 222 ? 17.181 -4.544 -43.233 1.00 88.50 222 GLU A N 1
ATOM 1692 C CA . GLU A 1 222 ? 15.996 -5.094 -43.893 1.00 88.50 222 GLU A CA 1
ATOM 1693 C C . GLU A 1 222 ? 14.911 -4.027 -44.101 1.00 88.50 222 GLU A C 1
ATOM 1695 O O . GLU A 1 222 ? 14.394 -3.891 -45.211 1.00 88.50 222 GLU A O 1
ATOM 1700 N N . ALA A 1 223 ? 14.648 -3.192 -43.092 1.00 87.81 223 ALA A N 1
ATOM 1701 C CA . ALA A 1 223 ? 13.739 -2.051 -43.191 1.00 87.81 223 ALA A CA 1
ATOM 1702 C C . ALA A 1 223 ? 14.242 -0.981 -44.180 1.00 87.81 223 ALA A C 1
ATOM 1704 O O . ALA A 1 223 ? 13.467 -0.405 -44.949 1.00 87.81 223 ALA A O 1
ATOM 1705 N N . ALA A 1 224 ? 15.551 -0.719 -44.216 1.00 86.75 224 ALA A N 1
ATOM 1706 C CA . ALA A 1 224 ? 16.147 0.174 -45.206 1.00 86.75 224 ALA A CA 1
ATOM 1707 C C . ALA A 1 224 ? 16.014 -0.403 -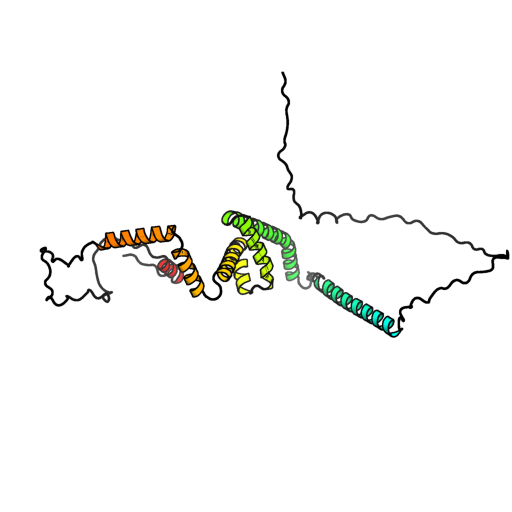46.625 1.00 86.75 224 ALA A C 1
ATOM 1709 O O . ALA A 1 224 ? 15.697 0.325 -47.567 1.00 86.75 224 ALA A O 1
ATOM 1710 N N . ARG A 1 225 ? 16.185 -1.722 -46.782 1.00 88.06 225 ARG A N 1
ATOM 1711 C CA . ARG A 1 225 ? 16.008 -2.429 -48.054 1.00 88.06 225 ARG A CA 1
ATOM 1712 C C . ARG A 1 225 ? 14.552 -2.412 -48.514 1.00 88.06 225 ARG A C 1
ATOM 1714 O O . ARG A 1 225 ? 14.320 -2.168 -49.694 1.00 88.06 225 ARG A O 1
ATOM 1721 N N . SER A 1 226 ? 13.581 -2.632 -47.629 1.00 84.50 226 SER A N 1
ATOM 1722 C CA . SER A 1 226 ? 12.156 -2.563 -47.977 1.00 84.50 226 SER A CA 1
ATOM 1723 C C . SER A 1 226 ? 11.738 -1.140 -48.356 1.00 84.50 226 SER A C 1
ATOM 1725 O O . SER A 1 226 ? 11.000 -0.953 -49.321 1.00 84.50 226 SER A O 1
ATOM 1727 N N . THR A 1 227 ? 12.276 -0.130 -47.667 1.00 81.62 227 THR A N 1
ATOM 1728 C CA . THR A 1 227 ? 12.045 1.287 -47.987 1.00 81.62 227 THR A CA 1
ATOM 1729 C C . THR A 1 227 ? 12.662 1.657 -49.337 1.00 81.62 227 THR A C 1
ATOM 1731 O O . THR A 1 227 ? 12.017 2.313 -50.152 1.00 81.62 227 THR A O 1
ATOM 1734 N N . ALA A 1 228 ? 13.875 1.180 -49.631 1.00 79.06 228 ALA A N 1
ATOM 1735 C CA . ALA A 1 228 ? 14.522 1.382 -50.927 1.00 79.06 228 ALA A CA 1
ATOM 1736 C C . ALA A 1 228 ? 13.818 0.619 -52.068 1.00 79.06 228 ALA A C 1
ATOM 1738 O O . ALA A 1 228 ? 13.695 1.142 -53.174 1.00 79.06 228 ALA A O 1
ATOM 1739 N N . ALA A 1 229 ? 13.304 -0.587 -51.806 1.00 72.81 229 ALA A N 1
ATOM 1740 C CA . ALA A 1 229 ? 12.532 -1.369 -52.773 1.00 72.81 229 ALA A CA 1
ATOM 1741 C C . ALA A 1 229 ? 11.144 -0.758 -53.051 1.00 72.81 229 ALA A C 1
ATOM 1743 O O . ALA A 1 229 ? 10.672 -0.814 -54.185 1.00 72.81 229 ALA A O 1
ATOM 1744 N N . GLY A 1 230 ? 10.516 -0.121 -52.055 1.00 61.69 230 GLY A N 1
ATOM 1745 C CA . GLY A 1 230 ? 9.280 0.653 -52.226 1.00 61.69 230 GLY A CA 1
ATOM 1746 C C . GLY A 1 230 ? 9.494 2.026 -52.881 1.00 61.69 230 GLY A C 1
ATOM 1747 O O . GLY A 1 230 ? 8.621 2.511 -53.601 1.00 61.69 230 GLY A O 1
ATOM 1748 N N . GLY A 1 231 ? 10.673 2.629 -52.693 1.00 55.72 231 GLY A N 1
ATOM 1749 C CA . GLY A 1 231 ? 11.051 3.940 -53.235 1.00 55.72 231 GLY A CA 1
ATOM 1750 C C . GLY A 1 231 ? 11.331 3.970 -54.742 1.00 55.72 231 GLY A C 1
ATOM 1751 O O . GLY A 1 231 ? 11.351 5.047 -55.333 1.00 55.72 231 GLY A O 1
ATOM 1752 N N . ASN A 1 232 ? 11.473 2.807 -55.388 1.00 50.78 232 ASN A N 1
ATOM 1753 C CA . ASN A 1 232 ? 11.602 2.686 -56.845 1.00 50.78 232 ASN A CA 1
ATOM 1754 C C . ASN A 1 232 ? 10.258 2.507 -57.574 1.00 50.78 232 ASN A C 1
ATOM 1756 O O . ASN A 1 232 ? 10.235 2.129 -58.747 1.00 50.78 232 ASN A O 1
ATOM 1760 N N . SER A 1 233 ? 9.134 2.865 -56.946 1.00 51.56 233 SER A N 1
ATOM 1761 C CA . SER A 1 233 ? 7.996 3.358 -57.727 1.00 51.56 233 SER A CA 1
ATOM 1762 C C . SER A 1 233 ? 8.369 4.746 -58.227 1.00 51.56 233 SER A C 1
ATOM 1764 O O . SER A 1 233 ? 8.133 5.748 -57.554 1.00 51.56 233 SER A O 1
ATOM 1766 N N . ALA A 1 234 ? 9.042 4.765 -59.382 1.00 53.97 234 ALA A N 1
ATOM 1767 C CA . ALA A 1 234 ? 9.380 5.950 -60.148 1.00 53.97 234 ALA A CA 1
ATOM 1768 C C . ALA A 1 234 ? 8.302 7.015 -59.967 1.00 53.97 234 ALA A C 1
ATOM 1770 O O . ALA A 1 234 ? 7.121 6.721 -60.170 1.00 53.97 234 ALA A O 1
ATOM 1771 N N . ALA A 1 235 ? 8.738 8.216 -59.572 1.00 54.72 235 ALA A N 1
ATOM 1772 C CA . ALA A 1 235 ? 7.957 9.438 -59.562 1.00 54.72 235 ALA A CA 1
ATOM 1773 C C . ALA A 1 235 ? 6.887 9.368 -60.653 1.00 54.72 235 ALA A C 1
ATOM 1775 O O . ALA A 1 235 ? 7.175 9.531 -61.842 1.00 54.72 235 ALA A O 1
ATOM 1776 N N . SER A 1 236 ? 5.659 9.045 -60.242 1.00 55.91 236 SER A N 1
ATOM 1777 C CA . SER A 1 236 ? 4.507 9.092 -61.120 1.00 55.91 236 SER A CA 1
ATOM 1778 C C . SER A 1 236 ? 4.294 10.567 -61.380 1.00 55.91 236 SER A C 1
ATOM 1780 O O . SER A 1 236 ? 3.597 11.251 -60.635 1.00 55.91 236 SER A O 1
ATOM 1782 N N . GLN A 1 237 ? 4.976 11.083 -62.405 1.00 59.94 237 GLN A N 1
ATOM 1783 C CA . GLN A 1 237 ? 4.582 12.332 -63.022 1.00 59.94 237 GLN A CA 1
ATOM 1784 C C . GLN A 1 237 ? 3.076 12.212 -63.261 1.00 59.94 237 GLN A C 1
ATOM 1786 O O . GLN A 1 237 ? 2.656 11.220 -63.871 1.00 59.94 237 GLN A O 1
ATOM 1791 N N . PRO A 1 238 ? 2.253 13.140 -62.747 1.00 59.16 238 PRO A N 1
ATOM 1792 C CA . PRO A 1 238 ? 0.820 13.070 -62.950 1.00 59.16 238 PRO A CA 1
ATOM 1793 C C . PRO A 1 238 ? 0.562 13.082 -64.458 1.00 59.16 238 PRO A C 1
ATOM 1795 O O . PRO A 1 238 ? 0.789 14.080 -65.144 1.00 59.16 238 PRO A O 1
ATOM 1798 N N . ARG A 1 239 ? 0.150 11.931 -64.994 1.00 62.09 239 ARG A N 1
ATOM 1799 C CA . ARG A 1 239 ? -0.364 11.830 -66.356 1.00 62.09 239 ARG A CA 1
ATOM 1800 C C . ARG A 1 239 ? -1.747 12.451 -66.367 1.00 62.09 239 ARG A C 1
ATOM 1802 O O . ARG A 1 239 ? -2.538 12.258 -65.445 1.00 62.09 239 ARG A O 1
ATOM 1809 N N . THR A 1 240 ? -2.052 13.180 -67.427 1.00 65.12 240 THR A N 1
ATOM 1810 C CA . THR A 1 240 ? -3.434 13.581 -67.688 1.00 65.12 240 THR A CA 1
ATOM 1811 C C . THR A 1 240 ? -4.275 12.329 -67.974 1.00 65.12 240 THR A C 1
ATOM 1813 O O . THR A 1 240 ? -3.731 11.285 -68.342 1.00 65.12 240 THR A O 1
ATOM 1816 N N . GLN A 1 241 ? -5.606 12.405 -67.849 1.00 59.62 241 GLN A N 1
ATOM 1817 C CA . GLN A 1 241 ? -6.510 11.282 -68.177 1.00 59.62 241 GLN A CA 1
ATOM 1818 C C . GLN A 1 241 ? -6.334 10.737 -69.612 1.00 59.62 241 GLN A C 1
ATOM 1820 O O . GLN A 1 241 ? -6.767 9.627 -69.898 1.00 59.62 241 GLN A O 1
ATOM 1825 N N . ALA A 1 242 ? -5.667 11.482 -70.500 1.00 67.00 242 ALA A N 1
ATOM 1826 C CA . ALA A 1 242 ? -5.329 11.067 -71.860 1.00 67.00 242 ALA A CA 1
ATOM 1827 C C . ALA A 1 242 ? -3.949 10.378 -71.991 1.00 67.00 242 ALA A C 1
ATOM 1829 O O . ALA A 1 242 ? -3.486 10.133 -73.102 1.00 67.00 242 ALA A O 1
ATOM 1830 N N . GLY A 1 243 ? -3.259 10.080 -70.883 1.00 62.22 243 GLY A N 1
ATOM 1831 C CA . GLY A 1 243 ? -2.007 9.311 -70.875 1.00 62.22 243 GLY A CA 1
ATOM 1832 C C . GLY A 1 243 ? -0.747 10.073 -71.309 1.00 62.22 243 GLY A C 1
ATOM 1833 O O . GLY A 1 243 ? 0.308 9.459 -71.461 1.00 62.22 243 GLY A O 1
ATOM 1834 N N . GLN A 1 244 ? -0.820 11.395 -71.483 1.00 64.06 244 GLN A N 1
ATOM 1835 C CA . GLN A 1 244 ? 0.311 12.236 -71.896 1.00 64.06 244 GLN A CA 1
ATOM 1836 C C . GLN A 1 244 ? 1.033 12.845 -70.682 1.00 64.06 244 GLN A C 1
ATOM 1838 O O . GLN A 1 244 ? 0.408 13.162 -69.666 1.00 64.06 244 GLN A O 1
ATOM 1843 N N . PHE A 1 245 ? 2.358 12.998 -70.783 1.00 55.44 245 PHE A N 1
ATOM 1844 C CA . PHE A 1 245 ? 3.181 13.652 -69.761 1.00 55.44 245 PHE A CA 1
ATOM 1845 C C . PHE A 1 245 ? 2.869 15.157 -69.718 1.00 55.44 245 PHE A C 1
ATOM 1847 O O . PHE A 1 245 ? 2.872 15.818 -70.755 1.00 55.44 245 PHE A O 1
ATOM 1854 N N . ALA A 1 246 ? 2.575 15.699 -68.533 1.00 58.50 246 ALA A N 1
ATOM 1855 C CA . ALA A 1 246 ? 2.267 17.117 -68.369 1.00 58.50 246 ALA A CA 1
ATOM 1856 C C . ALA A 1 246 ? 3.539 17.977 -68.514 1.00 58.50 246 ALA A C 1
ATOM 1858 O O . ALA A 1 246 ? 4.495 17.819 -67.756 1.00 58.50 246 ALA A O 1
ATOM 1859 N N . SER A 1 247 ? 3.557 18.895 -69.485 1.00 56.09 247 SER A N 1
ATOM 1860 C CA . SER A 1 247 ? 4.658 19.849 -69.692 1.00 56.09 247 SER A CA 1
ATOM 1861 C C . SER A 1 247 ? 4.783 20.845 -68.520 1.00 56.09 247 SER A C 1
ATOM 1863 O O . SER A 1 247 ? 3.760 21.288 -67.992 1.00 56.09 247 SER A O 1
ATOM 1865 N N . PRO A 1 248 ? 6.000 21.295 -68.148 1.00 55.97 248 PRO A N 1
ATOM 1866 C CA . PRO A 1 248 ? 6.252 22.069 -66.922 1.00 55.97 248 PRO A CA 1
ATOM 1867 C C . PRO A 1 248 ? 5.788 23.541 -66.953 1.00 55.97 248 PRO A C 1
ATOM 1869 O O . PRO A 1 248 ? 6.074 24.290 -66.024 1.00 55.97 248 PRO A O 1
ATOM 1872 N N . THR A 1 249 ? 5.077 23.992 -67.993 1.00 55.47 249 THR A N 1
ATOM 1873 C CA . THR A 1 249 ? 4.653 25.404 -68.146 1.00 55.47 249 THR A CA 1
ATOM 1874 C C . THR A 1 249 ? 3.186 25.648 -67.769 1.00 55.47 249 THR A C 1
ATOM 1876 O O . THR A 1 249 ? 2.680 26.762 -67.895 1.00 55.47 249 THR A O 1
ATOM 1879 N N . ALA A 1 250 ? 2.481 24.647 -67.243 1.00 52.59 250 ALA A N 1
ATOM 1880 C CA . ALA A 1 250 ? 1.170 24.876 -66.653 1.00 52.59 250 ALA A CA 1
ATOM 1881 C C . ALA A 1 250 ? 1.335 25.393 -65.215 1.00 52.59 250 ALA A C 1
ATOM 1883 O O . ALA A 1 250 ? 1.750 24.661 -64.319 1.00 52.59 250 ALA A O 1
ATOM 1884 N N . LYS A 1 251 ? 1.008 26.677 -65.017 1.00 55.38 251 LYS A N 1
ATOM 1885 C CA . LYS A 1 251 ? 0.775 27.325 -63.714 1.00 55.38 251 LYS A CA 1
ATOM 1886 C C . LYS A 1 251 ? 0.083 26.314 -62.782 1.00 55.38 251 LYS A C 1
ATOM 1888 O O . LYS A 1 251 ? -0.949 25.788 -63.206 1.00 55.38 251 LYS A O 1
ATOM 1893 N N . PRO A 1 252 ? 0.612 26.002 -61.582 1.00 56.28 252 PRO A N 1
ATOM 1894 C CA . PRO A 1 252 ? 0.018 24.962 -60.757 1.00 56.28 252 PRO A CA 1
ATOM 1895 C C . PRO A 1 252 ? -1.430 25.350 -60.471 1.00 56.28 252 PRO A C 1
ATOM 1897 O O . PRO A 1 252 ? -1.702 26.390 -59.865 1.00 56.28 252 PRO A O 1
ATOM 1900 N N . ALA A 1 253 ? -2.358 24.535 -60.975 1.00 59.75 253 ALA A N 1
ATOM 1901 C CA . ALA A 1 253 ? -3.739 24.581 -60.548 1.00 59.75 253 ALA A CA 1
ATOM 1902 C C . ALA A 1 253 ? -3.719 24.452 -59.024 1.00 59.75 253 ALA A C 1
ATOM 1904 O O . ALA A 1 253 ? -3.095 23.537 -58.486 1.00 59.75 253 ALA A O 1
ATOM 1905 N N . SER A 1 254 ? -4.313 25.450 -58.371 1.00 56.06 254 SER A N 1
ATOM 1906 C CA . SER A 1 254 ? -4.477 25.576 -56.928 1.00 56.06 254 SER A CA 1
ATOM 1907 C C . SER A 1 254 ? -4.562 24.213 -56.253 1.00 56.06 254 SER A C 1
ATOM 1909 O O . SER A 1 254 ? -5.482 23.442 -56.528 1.00 56.06 254 SER A O 1
ATOM 1911 N N . LEU A 1 255 ? -3.632 23.950 -55.336 1.00 56.78 255 LEU A N 1
ATOM 1912 C CA . LEU A 1 255 ? -3.773 22.872 -54.366 1.00 56.78 255 LEU A CA 1
ATOM 1913 C C . LEU A 1 255 ? -5.174 22.975 -53.733 1.00 56.78 255 LEU A C 1
ATOM 1915 O O . LEU A 1 255 ? -5.625 24.101 -53.469 1.00 56.78 255 LEU A O 1
ATOM 1919 N N . PRO A 1 256 ? -5.888 21.858 -53.505 1.00 51.78 256 PRO A N 1
ATOM 1920 C CA . PRO A 1 256 ? -7.110 21.897 -52.723 1.00 51.78 256 PRO A CA 1
ATOM 1921 C C . PRO A 1 256 ? -6.736 22.359 -51.313 1.00 51.78 256 PRO A C 1
ATOM 1923 O O . PRO A 1 256 ? -6.125 21.636 -50.530 1.00 51.78 256 PRO A O 1
ATOM 1926 N N . SER A 1 257 ? -7.043 23.623 -51.033 1.00 48.16 257 SER A N 1
ATOM 1927 C CA . SER A 1 257 ? -6.925 24.220 -49.712 1.00 48.16 257 SER A CA 1
ATOM 1928 C C . SER A 1 257 ? -7.777 23.409 -48.741 1.00 48.16 257 SER A C 1
ATOM 1930 O O . SER A 1 257 ? -8.989 23.293 -48.921 1.00 48.16 257 SER A O 1
ATOM 1932 N N . VAL A 1 258 ? -7.142 22.890 -47.692 1.00 56.66 258 VAL A N 1
ATOM 1933 C CA . VAL A 1 258 ? -7.781 22.170 -46.577 1.00 56.66 258 VAL A CA 1
ATOM 1934 C C . VAL A 1 258 ? -8.695 23.103 -45.750 1.00 56.66 258 VAL A C 1
ATOM 1936 O O . VAL A 1 258 ? -9.383 22.667 -44.836 1.00 56.66 258 VAL A O 1
ATOM 1939 N N . ASN A 1 259 ? -8.813 24.383 -46.123 1.00 48.50 259 ASN A N 1
ATOM 1940 C CA . ASN A 1 259 ? -9.716 25.354 -45.504 1.00 48.50 259 ASN A CA 1
ATOM 1941 C C . ASN A 1 259 ? -11.052 25.485 -46.252 1.00 48.50 259 ASN A C 1
ATOM 1943 O O . ASN A 1 259 ? -11.486 26.588 -46.593 1.00 48.50 259 ASN A O 1
ATOM 1947 N N . ARG A 1 260 ? -11.727 24.363 -46.509 1.00 45.81 260 ARG A N 1
ATOM 1948 C CA . ARG A 1 260 ? -13.157 24.372 -46.850 1.00 45.81 260 ARG A CA 1
ATOM 1949 C C . ARG A 1 260 ? -13.894 23.270 -46.101 1.00 45.81 260 ARG A C 1
ATOM 1951 O O . ARG A 1 260 ? -14.474 22.362 -46.682 1.00 45.81 260 ARG A O 1
ATOM 1958 N N . ALA A 1 261 ? -13.875 23.394 -44.779 1.00 50.31 261 ALA A N 1
ATOM 1959 C CA . ALA A 1 261 ? -14.981 22.928 -43.965 1.00 50.31 261 ALA A CA 1
ATOM 1960 C C . ALA A 1 261 ? -16.233 23.726 -44.367 1.00 50.31 261 ALA A C 1
ATOM 1962 O O . ALA A 1 261 ? -16.221 24.957 -44.343 1.00 50.31 261 ALA A O 1
ATOM 1963 N N . GLY A 1 262 ? -17.292 23.020 -44.761 1.00 47.31 262 GLY A N 1
ATOM 1964 C CA . GLY A 1 262 ? -18.625 23.591 -44.932 1.00 47.31 262 GLY A CA 1
ATOM 1965 C C . GLY A 1 262 ? -19.254 23.332 -46.300 1.00 47.31 262 GLY A C 1
ATOM 1966 O O . GLY A 1 262 ? -18.808 23.875 -47.306 1.00 47.31 262 GLY A O 1
ATOM 1967 N N . ALA A 1 263 ? -20.366 22.592 -46.253 1.00 37.09 263 ALA A N 1
ATOM 1968 C CA . ALA A 1 263 ? -21.415 22.430 -47.265 1.00 37.09 263 ALA A CA 1
ATOM 1969 C C . ALA A 1 263 ? -21.264 21.293 -48.302 1.00 37.09 263 ALA A C 1
ATOM 1971 O O . ALA A 1 263 ? -20.775 21.487 -49.408 1.00 37.09 263 ALA A O 1
ATOM 1972 N N . GLY A 1 264 ? -21.881 20.148 -47.978 1.00 39.31 264 GLY A N 1
ATOM 1973 C CA . GLY A 1 264 ? -23.073 19.731 -48.729 1.00 39.31 264 GLY A CA 1
ATOM 1974 C C . GLY A 1 264 ? -22.974 18.519 -49.664 1.00 39.31 264 GLY A C 1
ATOM 1975 O O . GLY A 1 264 ? -22.613 18.652 -50.825 1.00 39.31 264 GLY A O 1
ATOM 1976 N N . THR A 1 265 ? -23.487 17.389 -49.157 1.00 43.00 265 THR A N 1
ATOM 1977 C CA . THR A 1 265 ? -24.336 16.382 -49.839 1.00 43.00 265 THR A CA 1
ATOM 1978 C C . THR A 1 265 ? -23.767 15.572 -51.017 1.00 43.00 265 THR A C 1
ATOM 1980 O O . THR A 1 265 ? -23.703 16.059 -52.142 1.00 43.00 265 THR A O 1
ATOM 1983 N N . ASN A 1 266 ? -23.528 14.269 -50.805 1.00 37.41 266 ASN A N 1
ATOM 1984 C CA . ASN A 1 266 ? -24.453 13.205 -51.243 1.00 37.41 266 ASN A CA 1
ATOM 1985 C C . ASN A 1 266 ? -23.978 11.797 -50.820 1.00 37.41 266 ASN A C 1
ATOM 1987 O O . ASN A 1 266 ? -22.955 11.301 -51.279 1.00 37.41 266 ASN A O 1
ATOM 1991 N N . ALA A 1 267 ? -24.786 11.187 -49.949 1.00 45.75 267 ALA A N 1
ATOM 1992 C CA . ALA A 1 267 ? -25.151 9.773 -49.859 1.00 45.75 267 ALA A CA 1
ATOM 1993 C C . ALA A 1 267 ? -24.169 8.704 -50.388 1.00 45.75 267 ALA A C 1
ATOM 1995 O O . ALA A 1 267 ? -24.285 8.230 -51.517 1.00 45.75 267 ALA A O 1
ATOM 1996 N N . ALA A 1 268 ? -23.332 8.189 -49.489 1.00 37.25 268 ALA A N 1
ATOM 1997 C CA . ALA A 1 268 ? -23.004 6.768 -49.447 1.00 37.25 268 ALA A CA 1
ATOM 1998 C C . ALA A 1 268 ? -22.863 6.354 -47.978 1.00 37.25 268 ALA A C 1
ATOM 2000 O O . ALA A 1 268 ? -22.198 7.019 -47.189 1.00 37.25 268 ALA A O 1
ATOM 2001 N N . LEU A 1 269 ? -23.579 5.295 -47.622 1.00 50.44 269 LEU A N 1
ATOM 2002 C CA . LEU A 1 269 ? -23.805 4.781 -46.278 1.00 50.44 269 LEU A CA 1
ATOM 2003 C C . LEU A 1 269 ? -22.474 4.424 -45.580 1.00 50.44 269 LEU A C 1
ATOM 2005 O O . LEU A 1 269 ? -21.939 3.337 -45.780 1.00 50.44 269 LEU A O 1
ATOM 2009 N N . VAL A 1 270 ? -21.946 5.323 -44.750 1.00 43.72 270 VAL A N 1
ATOM 2010 C CA . VAL A 1 270 ? -20.884 5.013 -43.783 1.00 43.72 270 VAL A CA 1
ATOM 2011 C C . VAL A 1 270 ? -21.519 5.123 -42.408 1.00 43.72 270 VAL A C 1
ATOM 2013 O O . VAL A 1 270 ? -21.940 6.203 -41.998 1.00 43.72 270 VAL A O 1
ATOM 2016 N N . ARG A 1 271 ? -21.652 3.989 -41.714 1.00 48.38 271 ARG A N 1
ATOM 2017 C CA . ARG A 1 271 ? -21.984 3.993 -40.288 1.00 48.38 271 ARG A CA 1
ATOM 2018 C C . ARG A 1 271 ? -20.821 4.672 -39.571 1.00 48.38 271 ARG A C 1
ATOM 2020 O O . ARG A 1 271 ? -19.714 4.144 -39.579 1.00 48.38 271 ARG A O 1
ATOM 2027 N N . HIS A 1 272 ? -21.076 5.863 -39.049 1.00 47.88 272 HIS A N 1
ATOM 2028 C CA . HIS A 1 272 ? -20.138 6.599 -38.221 1.00 47.88 272 HIS A CA 1
ATOM 2029 C C . HIS A 1 272 ? -20.161 5.955 -36.833 1.00 47.88 272 HIS A C 1
ATOM 2031 O O . HIS A 1 272 ? -21.191 5.990 -36.165 1.00 47.88 272 HIS A O 1
ATOM 2037 N N . ASP A 1 273 ? -19.065 5.308 -36.450 1.00 58.88 273 ASP A N 1
ATOM 2038 C CA . ASP A 1 273 ? -18.862 4.830 -35.083 1.00 58.88 273 ASP A CA 1
ATOM 2039 C C . ASP A 1 273 ? -18.357 6.034 -34.267 1.00 58.88 273 ASP A C 1
ATOM 2041 O O . ASP A 1 273 ? -17.356 6.637 -34.677 1.00 58.88 273 ASP A O 1
ATOM 2045 N N . PRO A 1 274 ? -19.065 6.496 -33.219 1.00 67.19 274 PRO A N 1
ATOM 2046 C CA . PRO A 1 274 ? -18.604 7.630 -32.429 1.00 67.19 274 PRO A CA 1
ATOM 2047 C C . PRO A 1 274 ? -17.298 7.260 -31.726 1.00 67.19 274 PRO A C 1
ATOM 2049 O O . PRO A 1 274 ? -17.172 6.202 -31.116 1.00 67.19 274 PRO A O 1
ATOM 2052 N N . SER A 1 275 ? -16.303 8.139 -31.821 1.00 62.41 275 SER A N 1
ATOM 2053 C CA . SER A 1 275 ? -15.064 7.965 -31.061 1.00 62.41 275 SER A CA 1
ATOM 2054 C C . SER A 1 275 ? -15.347 8.083 -29.560 1.00 62.41 275 SER A C 1
ATOM 2056 O O . SER A 1 275 ? -16.203 8.874 -29.169 1.00 62.41 275 SER A O 1
ATOM 2058 N N . ASP A 1 276 ? -14.599 7.366 -28.715 1.00 62.25 276 ASP A N 1
ATOM 2059 C CA . ASP A 1 276 ? -14.776 7.354 -27.248 1.00 62.25 276 ASP A CA 1
ATOM 2060 C C . ASP A 1 276 ? -14.857 8.759 -26.618 1.00 62.25 276 ASP A C 1
ATOM 2062 O O . ASP A 1 276 ? -15.499 8.954 -25.591 1.00 62.25 276 ASP A O 1
ATOM 2066 N N . MET A 1 277 ? -14.251 9.767 -27.251 1.00 60.38 277 MET A N 1
ATOM 2067 C CA . MET A 1 277 ? -14.322 11.166 -26.824 1.00 60.38 277 MET A CA 1
ATOM 2068 C C . MET A 1 277 ? -15.713 11.801 -26.997 1.00 60.38 277 MET A C 1
ATOM 2070 O O . MET A 1 277 ? -16.103 12.622 -26.172 1.00 60.38 277 MET A O 1
ATOM 2074 N N . GLU A 1 278 ? -16.470 11.424 -28.029 1.00 64.94 278 GLU A N 1
ATOM 2075 C CA . GLU A 1 278 ? -17.854 11.887 -28.236 1.00 64.94 278 GLU A CA 1
ATOM 2076 C C . GLU A 1 278 ? -18.823 11.200 -27.266 1.00 64.94 278 GLU A C 1
ATOM 2078 O O . GLU A 1 278 ? -19.758 11.826 -26.775 1.00 64.94 278 GLU A O 1
ATOM 2083 N N . LEU A 1 279 ? -18.545 9.941 -26.919 1.00 64.81 279 LEU A N 1
ATOM 2084 C CA . LEU A 1 279 ? -19.321 9.171 -25.944 1.00 64.81 279 LEU A CA 1
ATOM 2085 C C . LEU A 1 279 ? -19.172 9.739 -24.524 1.00 64.81 279 LEU A C 1
ATOM 2087 O O . LEU A 1 279 ? -20.125 9.769 -23.747 1.00 64.81 279 LEU A O 1
ATOM 2091 N N . VAL A 1 280 ? -17.978 10.237 -24.190 1.00 66.56 280 VAL A N 1
ATOM 2092 C CA . VAL A 1 280 ? -17.723 10.925 -22.917 1.00 66.56 280 VAL A CA 1
ATOM 2093 C C . VAL A 1 280 ? -18.451 12.273 -22.863 1.00 66.56 280 VAL A C 1
ATOM 2095 O O . VAL A 1 280 ? -19.027 12.603 -21.826 1.00 66.56 280 VAL A O 1
ATOM 2098 N N . ASP A 1 281 ? -18.491 13.031 -23.961 1.00 64.75 281 ASP A N 1
ATOM 2099 C CA . ASP A 1 281 ? -19.188 14.325 -24.003 1.00 64.75 281 ASP A CA 1
ATOM 2100 C C . ASP A 1 281 ? -20.722 14.172 -23.931 1.00 64.75 281 ASP A C 1
ATOM 2102 O O . ASP A 1 281 ? -21.399 14.977 -23.288 1.00 64.75 281 ASP A O 1
ATOM 2106 N N . GLU A 1 282 ? -21.283 13.092 -24.488 1.00 67.31 282 GLU A N 1
ATOM 2107 C CA . GLU A 1 282 ? -22.707 12.739 -24.360 1.00 67.31 282 GLU A CA 1
ATOM 2108 C C . GLU A 1 282 ? -23.103 12.457 -22.902 1.00 67.31 282 GLU A C 1
ATOM 2110 O O . GLU A 1 282 ? -24.101 12.991 -22.410 1.00 67.31 282 GLU A O 1
ATOM 2115 N N . VAL A 1 283 ? -22.288 11.681 -22.180 1.00 65.12 283 VAL A N 1
ATOM 2116 C CA . VAL A 1 283 ? -22.533 11.350 -20.765 1.00 65.12 283 VAL A CA 1
ATOM 2117 C C . VAL A 1 283 ? -22.439 12.590 -19.870 1.00 65.12 283 VAL A C 1
ATOM 2119 O O . VAL A 1 283 ? -23.148 12.687 -18.868 1.00 65.12 283 VAL A O 1
ATOM 2122 N N . LEU A 1 284 ? -21.589 13.554 -20.231 1.00 65.56 284 LEU A N 1
ATOM 2123 C CA . LEU A 1 284 ? -21.374 14.776 -19.456 1.00 65.56 284 LEU A CA 1
ATOM 2124 C C . LEU A 1 284 ? -22.377 15.894 -19.766 1.00 65.56 284 LEU A C 1
ATOM 2126 O O . LEU A 1 284 ? -22.693 16.680 -18.873 1.00 65.56 284 LEU A O 1
ATOM 2130 N N . THR A 1 285 ? -22.881 15.986 -20.998 1.00 68.31 285 THR A N 1
ATOM 2131 C CA . THR A 1 285 ? -23.721 17.117 -21.436 1.00 68.31 285 THR A CA 1
ATOM 2132 C C . THR A 1 285 ? -25.171 16.745 -21.751 1.00 68.31 285 THR A C 1
ATOM 2134 O O . THR A 1 285 ? -26.005 17.641 -21.900 1.00 68.31 285 THR A O 1
ATOM 2137 N N . GLY A 1 286 ? -25.505 15.449 -21.812 1.00 57.84 286 GLY A N 1
ATOM 2138 C CA . GLY A 1 286 ? -26.872 14.946 -21.991 1.00 57.84 286 GLY A CA 1
ATOM 2139 C C . GLY A 1 286 ? -27.511 15.307 -23.334 1.00 57.84 286 GLY A C 1
ATOM 2140 O O . GLY A 1 286 ? -28.738 15.334 -23.451 1.00 57.84 286 GLY A O 1
ATOM 2141 N N . ARG A 1 287 ? -26.707 15.648 -24.345 1.00 60.62 287 ARG A N 1
ATOM 2142 C CA . ARG A 1 287 ? -27.198 16.084 -25.652 1.00 60.62 287 ARG A CA 1
ATOM 2143 C C . ARG A 1 287 ? -27.191 14.913 -26.633 1.00 60.62 287 ARG A C 1
ATOM 2145 O O . ARG A 1 287 ? -26.153 14.586 -27.191 1.00 60.62 287 ARG A O 1
ATOM 2152 N N . GLU A 1 288 ? -28.364 14.325 -26.868 1.00 56.91 288 GLU A N 1
ATOM 2153 C CA . GLU A 1 288 ? -28.526 13.232 -27.833 1.00 56.91 288 GLU A CA 1
ATOM 2154 C C . GLU A 1 288 ? -28.122 13.661 -29.253 1.00 56.91 288 GLU A C 1
ATOM 2156 O O . GLU A 1 288 ? -28.585 14.681 -29.787 1.00 56.91 288 GLU A O 1
ATOM 2161 N N . ILE A 1 289 ? -27.281 12.850 -29.895 1.00 56.00 289 ILE A N 1
ATOM 2162 C CA . ILE A 1 289 ? -26.892 13.033 -31.292 1.00 56.00 289 ILE A CA 1
ATOM 2163 C C . ILE A 1 289 ? -28.036 12.504 -32.168 1.00 56.00 289 ILE A C 1
ATOM 2165 O O . ILE A 1 289 ? -28.168 11.307 -32.419 1.00 56.00 289 ILE A O 1
ATOM 2169 N N . SER A 1 290 ? -28.904 13.410 -32.628 1.00 44.88 290 SER A N 1
ATOM 2170 C CA . SER A 1 290 ? -29.990 13.082 -33.557 1.00 44.88 290 SER A CA 1
ATOM 2171 C C . SER A 1 290 ? -29.415 12.636 -34.903 1.00 44.88 290 SER A C 1
ATOM 2173 O O . SER A 1 290 ? -28.920 13.446 -35.688 1.00 44.88 290 SER A O 1
ATOM 2175 N N . THR A 1 291 ? -29.474 11.334 -35.164 1.00 48.84 291 THR A N 1
ATOM 2176 C CA . THR A 1 291 ? -29.057 10.732 -36.430 1.00 48.84 291 THR A CA 1
ATOM 2177 C C . THR A 1 291 ? -30.138 10.947 -37.494 1.00 48.84 291 THR A C 1
ATOM 2179 O O . THR A 1 291 ? -31.232 10.382 -37.431 1.00 48.84 291 THR A O 1
ATOM 2182 N N . ARG A 1 292 ? -29.834 11.782 -38.492 1.00 34.09 292 ARG A N 1
ATOM 2183 C CA . ARG A 1 292 ? -30.525 11.836 -39.788 1.00 34.09 292 ARG A CA 1
ATOM 2184 C C . ARG A 1 292 ? -29.518 11.936 -40.918 1.00 34.09 292 ARG A C 1
ATOM 2186 O O . ARG A 1 292 ? -28.592 12.765 -40.794 1.00 34.09 292 ARG A O 1
#

Foldseek 3Di:
DDDDDDDDDDDPPPDDDDDPDDPDPDDDDDDDDDDDDDDDDDDDDDDDDDDDDDDDDDDDDDDDDPPCDPVNVVVVVVVVVVVVVVVVVVVVVVVVVVDPDDQDDCVVCVPSNVVVVVCVVCVVVVVVVVVVLLVVLLVVLCVPPNNVLLVVLVVVCVVCVVVDDPVLVCVLVVDPRNSNSSSVVVVVVVVCVQCDPDVPVSVVVVVVVLVVDPVSVVVVVVVVVVVVVVVPPPDPQDADPVRDRDDPPPDPDDDPPPPDDDDDDDDDDDDDDDDVVVVVVCVVPVDDDDDD

Sequence (292 aa):
MAAEDDLPQPNSDLAVSELALADAALAAPDAGQIPDPAPVADQAPDKTQEAEARATQADAKPESTPNISAAGVLRELMDERDKRQALERQLNEYLARQKPADAPDPFLNPEQFAQTQIQTAIAPIDQRLTVALARINFAEARAVHGAELAEKAYQEFDKAMPEMTPAERATVMGAPNPFVAAVAWMRRRDALVEVGDDVGAYRERLREELLKDPEFLGRAIEAARSTAAGGNSAASQPRTQAGQFASPTAKPASLPSVNRAGAGTNAALVRHDPSDMELVDEVLTGREISTR